Protein AF-A0A2N1R9R6-F1 (afdb_monomer)

Mean predicted aligned erro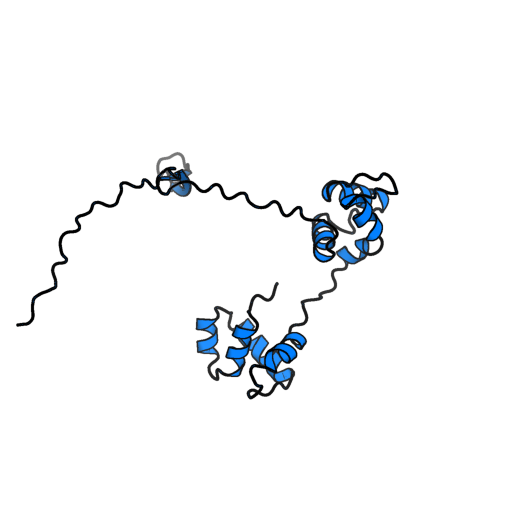r: 19.68 Å

Nearest PDB structures (foldseek):
  4f0a-assembly1_B  TM=2.280E-01  e=5.371E+00  Xenopus laevis

Solvent-accessible surface area (backbone atoms only — not comparable to full-atom values): 12667 Å² total; per-residue (Å²): 136,80,90,82,72,57,69,76,61,56,55,53,59,54,74,46,90,50,69,69,59,54,33,71,77,66,72,52,56,68,75,54,52,55,49,49,56,49,53,42,58,76,65,65,61,62,71,80,57,48,83,86,56,44,59,69,60,47,51,70,74,58,59,71,89,73,68,84,57,72,52,49,57,80,50,59,88,45,49,66,58,53,32,39,36,33,63,25,34,79,92,76,71,39,75,47,39,56,65,71,57,40,46,52,53,54,29,66,76,67,64,32,70,92,61,45,48,72,70,49,48,53,51,51,37,58,78,68,60,41,59,85,73,79,81,69,76,80,80,78,80,86,73,61,91,73,76,65,74,57,75,49,74,46,79,75,50,67,49,76,48,91,61,103,60,89,44,73,44,77,40,69,47,75,48,70,59,66,84,79,78,70,78,93,73,76,79,81,76,92,77,82,75,82,86,127

Radius of gyration: 28.95 Å; Cα contacts (8 Å, |Δi|>4): 143; chains: 1; bounding box: 56×63×74 Å

pLDDT: mean 70.18, std 15.22, range [30.66, 95.0]

Sequence (196 aa):
MIFKAPIGTMHRLFHHVDRFRFRLEVQFDRKTVDRYVKAIREAGIPIEATYAEAPGRLEALFLPNLKARPSRDFLAPFVDEIRCLIAGDRDKKIQGMKPKTAWIGVRDRHGLAGKTSYTSFKRFVRDRGLSVAAIMPVQRVESEPGGEVQIDYGKMGTWLRIACRGGSGRLYAIISLTPDMFPVNLPPWPGSGDVS

Foldseek 3Di:
DDDDDDLVLVLVLLQDPDLPVSCVVRVDDPVVSVVSVVLCVVLVPHSPDDPVRSSVSVCVSCDPPPPPPQLLVVCVVCLVVLLCQQVPDVVVPGDHDDSVVSCVVCCVVVVCVVSHDSVSSVVSCVVVVSHDDPPPPPPDDDDPVQNDKDKDKDFPAWDFDPDDDTDIHTDMDIDIDHPPPDDPDDDDDPDPDDDD

Secondary structure (DSSP, 8-state):
------HHHHHHHHH-S-HHHHHHHH---HHHHHHHHHHHHHTT--TT--TTTHHHHHHHH--------HHHHTTGGGHHHHHHHHH-BTTTTB----HHHHHHHHHHHTT-TTT--HHHHHHHHHHTT-S-----------PPTTSS-EEEEEEEEEEEE-SSS-EEEEEEEEEEE-TT---S-PPPPTT-----

Structure (mmCIF, N/CA/C/O backbone):
data_AF-A0A2N1R9R6-F1
#
_entry.id   AF-A0A2N1R9R6-F1
#
loop_
_atom_site.group_PDB
_atom_site.id
_atom_site.type_symbol
_atom_site.label_atom_id
_atom_site.label_alt_id
_atom_site.label_comp_id
_atom_site.label_asym_id
_atom_site.label_entity_id
_atom_site.label_seq_id
_atom_site.pdbx_PDB_ins_code
_atom_site.Cartn_x
_atom_site.Cartn_y
_atom_site.Cartn_z
_atom_site.occupancy
_atom_site.B_iso_or_equiv
_atom_site.auth_seq_id
_atom_site.auth_comp_id
_atom_site.auth_asym_id
_atom_site.auth_atom_id
_atom_site.pdbx_PDB_model_num
ATOM 1 N N . MET A 1 1 ? 12.113 -1.215 -4.236 1.00 31.75 1 MET A N 1
ATOM 2 C CA . MET A 1 1 ? 12.477 -0.564 -5.509 1.00 31.75 1 MET A CA 1
ATOM 3 C C . MET A 1 1 ? 11.653 -1.217 -6.599 1.00 31.75 1 MET A C 1
ATOM 5 O O . MET A 1 1 ? 11.626 -2.439 -6.650 1.00 31.75 1 MET A O 1
ATOM 9 N N . ILE A 1 2 ? 10.888 -0.417 -7.337 1.00 30.66 2 ILE A N 1
ATOM 10 C CA . ILE A 1 2 ? 10.023 -0.860 -8.435 1.00 30.66 2 ILE A CA 1
ATOM 11 C C . ILE A 1 2 ? 10.880 -0.795 -9.700 1.00 30.66 2 ILE A C 1
ATOM 13 O O . ILE A 1 2 ? 11.477 0.248 -9.964 1.00 30.66 2 ILE A O 1
ATOM 17 N N . PHE A 1 3 ? 10.995 -1.908 -10.422 1.00 41.84 3 PHE A N 1
ATOM 18 C CA . PHE A 1 3 ? 11.674 -1.963 -11.713 1.00 41.84 3 PHE A CA 1
ATOM 19 C C . PHE A 1 3 ? 10.871 -1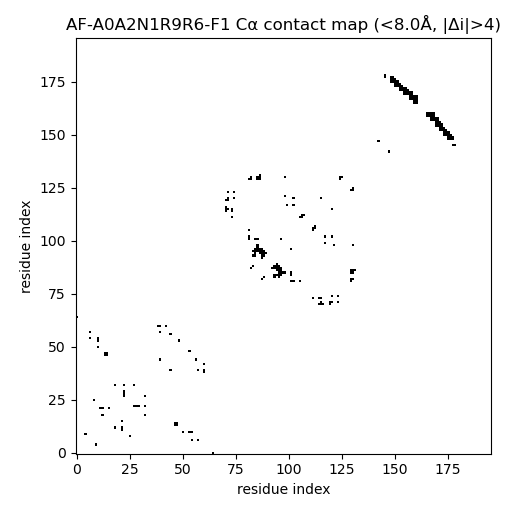.118 -12.710 1.00 41.84 3 PHE A C 1
ATOM 21 O O . PHE A 1 3 ? 9.679 -1.343 -12.887 1.00 41.84 3 PHE A O 1
ATOM 28 N N . LYS A 1 4 ? 11.499 -0.086 -13.280 1.00 41.62 4 LYS A N 1
ATOM 29 C CA . LYS A 1 4 ? 10.851 0.911 -14.151 1.00 41.62 4 LYS A CA 1
ATOM 30 C C . LYS A 1 4 ? 11.513 0.974 -15.534 1.00 41.62 4 LYS A C 1
ATOM 32 O O . LYS A 1 4 ? 11.505 2.020 -16.169 1.00 41.62 4 LYS A O 1
ATOM 37 N N . ALA A 1 5 ? 12.141 -0.119 -15.967 1.00 47.41 5 ALA A N 1
ATOM 38 C CA . ALA A 1 5 ? 12.587 -0.260 -17.347 1.00 47.41 5 ALA A CA 1
ATOM 39 C C . ALA A 1 5 ? 11.436 -0.880 -18.151 1.00 47.41 5 ALA A C 1
ATOM 41 O O . ALA A 1 5 ? 10.986 -1.965 -17.777 1.00 47.41 5 ALA A O 1
ATOM 42 N N . PRO A 1 6 ? 10.952 -0.243 -19.227 1.00 52.91 6 PRO A N 1
ATOM 43 C CA . PRO A 1 6 ? 10.101 -0.918 -20.197 1.00 52.91 6 PRO A CA 1
ATOM 44 C C . PRO A 1 6 ? 10.838 -2.145 -20.753 1.00 52.91 6 PRO A C 1
ATOM 46 O O . PRO A 1 6 ? 12.031 -2.064 -21.048 1.00 52.91 6 PRO A O 1
ATOM 49 N N . ILE A 1 7 ? 10.142 -3.270 -20.929 1.00 53.97 7 ILE A N 1
ATOM 50 C CA . ILE A 1 7 ? 10.716 -4.519 -21.469 1.00 53.97 7 ILE A CA 1
ATOM 51 C C . ILE A 1 7 ? 11.414 -4.276 -22.824 1.00 53.97 7 ILE A C 1
ATOM 53 O O . ILE A 1 7 ? 12.507 -4.787 -23.063 1.00 53.97 7 ILE A O 1
ATOM 57 N N . GLY A 1 8 ? 10.866 -3.390 -23.666 1.00 52.66 8 GLY A N 1
ATOM 58 C CA . GLY A 1 8 ? 11.477 -2.996 -24.944 1.00 52.66 8 GLY A CA 1
ATOM 59 C C . GLY A 1 8 ? 12.815 -2.252 -24.822 1.00 52.66 8 GLY A C 1
ATOM 60 O O . GLY A 1 8 ? 13.618 -2.251 -25.751 1.00 52.66 8 GLY A O 1
ATOM 61 N N . THR A 1 9 ? 13.099 -1.643 -23.672 1.00 56.41 9 THR A N 1
ATOM 62 C CA . THR A 1 9 ? 14.400 -1.029 -23.391 1.00 56.41 9 THR A CA 1
ATOM 63 C C . THR A 1 9 ? 15.430 -2.078 -22.978 1.00 56.41 9 THR A C 1
ATOM 65 O O . THR A 1 9 ? 16.603 -1.939 -23.299 1.00 56.41 9 THR A O 1
ATOM 68 N N . MET A 1 10 ? 15.006 -3.160 -22.322 1.00 57.19 10 MET A N 1
ATOM 69 C CA . MET A 1 10 ? 15.887 -4.279 -21.973 1.00 57.19 10 MET A CA 1
ATOM 70 C C . MET A 1 10 ? 16.275 -5.109 -23.198 1.00 57.19 10 MET A C 1
ATOM 72 O O . MET A 1 10 ? 17.404 -5.572 -23.266 1.00 57.19 10 MET A O 1
ATOM 76 N N . HIS A 1 11 ? 15.400 -5.237 -24.198 1.00 55.53 11 HIS A N 1
ATOM 77 C CA . HIS A 1 11 ? 15.735 -5.903 -25.465 1.00 55.53 11 HIS A CA 1
ATOM 78 C C . HIS A 1 11 ? 16.930 -5.247 -26.184 1.00 55.53 11 HIS A C 1
ATOM 80 O O . HIS A 1 11 ? 17.840 -5.933 -26.636 1.00 55.53 11 HIS A O 1
ATOM 86 N N . ARG A 1 12 ? 17.022 -3.911 -26.171 1.00 55.97 12 ARG A N 1
ATOM 87 C CA . ARG A 1 12 ? 18.184 -3.184 -26.718 1.00 55.97 12 ARG A CA 1
ATOM 88 C C . ARG A 1 12 ? 19.500 -3.461 -25.980 1.00 55.97 12 ARG A C 1
ATOM 90 O O . ARG A 1 12 ? 20.561 -3.322 -26.582 1.00 55.97 12 ARG A O 1
ATOM 97 N N . LEU A 1 13 ? 19.447 -3.899 -24.717 1.00 57.97 13 LEU A N 1
ATOM 98 C CA . LEU A 1 13 ? 20.622 -4.347 -23.958 1.00 57.97 13 LEU A CA 1
ATOM 99 C C . LEU A 1 13 ? 21.216 -5.648 -24.532 1.00 57.97 13 LEU A C 1
ATOM 101 O O . LEU A 1 13 ? 22.413 -5.870 -24.381 1.00 57.97 13 LEU A O 1
ATOM 105 N N . PHE A 1 14 ? 20.404 -6.492 -25.183 1.00 56.88 14 PHE A N 1
ATOM 106 C CA . PHE A 1 14 ? 20.866 -7.740 -25.805 1.00 56.88 14 PHE A CA 1
ATOM 107 C C . PHE A 1 14 ? 21.685 -7.480 -27.068 1.00 56.88 14 PHE A C 1
ATOM 109 O O . PHE A 1 14 ? 22.720 -8.106 -27.262 1.00 56.88 14 PHE A O 1
ATOM 116 N N . HIS A 1 15 ? 21.252 -6.535 -27.905 1.00 54.09 15 HIS A N 1
ATOM 117 C CA . HIS A 1 15 ? 21.874 -6.299 -29.212 1.00 54.09 15 HIS A CA 1
ATOM 118 C C . HIS A 1 15 ? 23.045 -5.310 -29.186 1.00 54.09 15 HIS A C 1
ATOM 120 O O . HIS A 1 15 ? 23.843 -5.281 -30.124 1.00 54.09 15 HIS A O 1
ATOM 126 N N . HIS A 1 16 ? 23.186 -4.502 -28.132 1.00 52.38 16 HIS A N 1
ATOM 127 C CA . HIS A 1 16 ? 24.306 -3.572 -28.028 1.00 52.38 16 HIS A CA 1
ATOM 128 C C . HIS A 1 16 ? 25.517 -4.200 -27.335 1.00 52.38 16 HIS A C 1
ATOM 130 O O . HIS A 1 16 ? 25.551 -4.397 -26.123 1.00 52.38 16 HIS A O 1
ATOM 136 N N . VAL A 1 17 ? 26.572 -4.404 -28.126 1.00 51.78 17 VAL A N 1
ATOM 137 C CA . VAL A 1 17 ? 27.914 -4.812 -27.671 1.00 51.78 17 VAL A CA 1
ATOM 138 C C . VAL A 1 17 ? 28.544 -3.764 -26.733 1.00 51.78 17 VAL A C 1
ATOM 140 O O . VAL A 1 17 ? 29.408 -4.086 -25.918 1.00 51.78 17 VAL A O 1
ATOM 143 N N . ASP A 1 18 ? 28.072 -2.514 -26.784 1.00 56.94 18 ASP A N 1
ATOM 144 C CA . ASP A 1 18 ? 28.652 -1.396 -26.046 1.00 56.94 18 ASP A CA 1
ATOM 145 C C . ASP A 1 18 ? 27.789 -0.954 -24.848 1.00 56.94 18 ASP A C 1
ATOM 147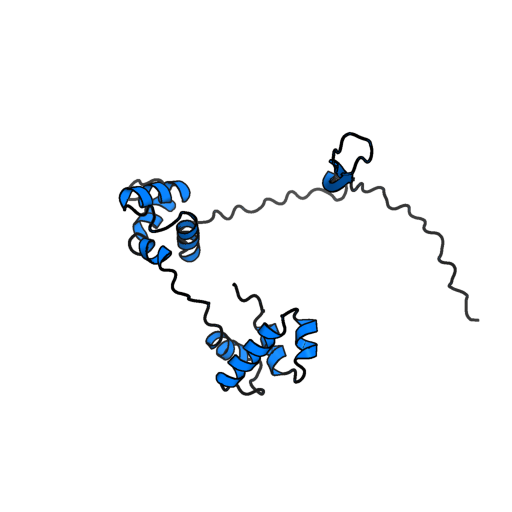 O O . ASP A 1 18 ? 26.872 -0.129 -24.949 1.00 56.94 18 ASP A O 1
ATOM 151 N N . ARG A 1 19 ? 28.126 -1.491 -23.667 1.00 60.81 19 ARG A N 1
ATOM 152 C CA . ARG A 1 19 ? 27.480 -1.165 -22.379 1.00 60.81 19 ARG A CA 1
ATOM 153 C C . ARG A 1 19 ? 27.527 0.330 -22.048 1.00 60.81 19 ARG A C 1
ATOM 155 O O . ARG A 1 19 ? 26.708 0.803 -21.258 1.00 60.81 19 ARG A O 1
ATOM 162 N N . PHE A 1 20 ? 28.487 1.073 -22.607 1.00 52.22 20 PHE A N 1
ATOM 163 C CA . PHE A 1 20 ? 28.663 2.499 -22.339 1.00 52.22 20 PHE A CA 1
ATOM 164 C C . PHE A 1 20 ? 27.586 3.343 -23.028 1.00 52.22 20 PHE A C 1
ATOM 166 O O . PHE A 1 20 ? 27.056 4.268 -22.409 1.00 52.22 20 PHE A O 1
ATOM 173 N N . ARG A 1 21 ? 27.219 2.998 -24.269 1.00 55.81 21 ARG A N 1
ATOM 174 C CA . ARG A 1 21 ? 26.169 3.692 -25.033 1.00 55.81 21 ARG A CA 1
ATOM 175 C C . ARG A 1 21 ? 24.780 3.455 -24.449 1.00 55.81 21 ARG A C 1
ATOM 177 O O . ARG A 1 21 ? 24.051 4.414 -24.215 1.00 55.81 21 ARG A O 1
ATOM 184 N N . PHE A 1 22 ? 24.469 2.217 -24.065 1.00 63.38 22 PHE A N 1
ATOM 185 C CA . PHE A 1 22 ? 23.190 1.890 -23.423 1.00 63.38 22 PHE A CA 1
ATOM 186 C C . PHE A 1 22 ? 22.943 2.695 -22.136 1.00 63.38 22 PHE A C 1
ATOM 188 O O . PHE A 1 22 ? 21.835 3.153 -21.865 1.00 63.38 22 PHE A O 1
ATOM 195 N N . ARG A 1 23 ? 23.993 2.910 -21.334 1.00 61.75 23 ARG A N 1
ATOM 196 C CA . ARG A 1 23 ? 23.921 3.729 -20.116 1.00 61.75 23 ARG A CA 1
ATOM 197 C C . ARG A 1 23 ? 23.469 5.162 -20.411 1.00 61.75 23 ARG A C 1
ATOM 199 O O . ARG A 1 23 ? 22.675 5.709 -19.650 1.00 61.75 23 ARG A O 1
ATOM 206 N N . LEU A 1 24 ? 23.995 5.759 -21.483 1.00 57.50 24 LEU A N 1
ATOM 207 C CA . LEU A 1 24 ? 23.683 7.133 -21.881 1.00 57.50 24 LEU A CA 1
ATOM 208 C C . LEU A 1 24 ? 22.244 7.258 -22.390 1.00 57.50 24 LEU A C 1
ATOM 210 O O . LEU A 1 24 ? 21.573 8.233 -22.075 1.00 57.50 24 LEU A O 1
ATOM 214 N N . GLU A 1 25 ? 21.755 6.248 -23.107 1.00 62.28 25 GLU A N 1
ATOM 215 C CA . GLU A 1 25 ? 20.398 6.244 -23.660 1.00 62.28 25 GLU A CA 1
ATOM 216 C C . GLU A 1 25 ? 19.316 5.959 -22.613 1.00 62.28 25 GLU A C 1
ATOM 218 O O . GLU A 1 25 ? 18.218 6.506 -22.684 1.00 62.28 25 GLU A O 1
ATOM 223 N N . VAL A 1 26 ? 19.607 5.097 -21.635 1.00 64.31 26 VAL A N 1
ATOM 224 C CA . VAL A 1 26 ? 18.583 4.556 -20.727 1.00 64.31 26 VAL A CA 1
ATOM 225 C C . VAL A 1 26 ? 18.628 5.177 -19.323 1.00 64.31 26 VAL A C 1
ATOM 227 O O . VAL A 1 26 ? 17.742 4.944 -18.503 1.00 64.31 26 VAL A O 1
ATOM 230 N N . GLN A 1 27 ? 19.630 6.012 -19.030 1.00 67.00 27 GLN A N 1
ATOM 231 C CA . GLN A 1 27 ? 19.816 6.665 -17.723 1.00 67.00 27 GLN A CA 1
ATOM 232 C C . GLN A 1 27 ? 19.877 5.683 -16.532 1.00 67.00 27 GLN A C 1
ATOM 234 O O . GLN A 1 27 ? 19.567 6.041 -15.395 1.00 67.00 27 GLN A O 1
ATOM 239 N N . PHE A 1 28 ? 20.283 4.428 -16.757 1.00 69.88 28 PHE A N 1
ATOM 240 C CA . PHE A 1 28 ? 20.542 3.488 -15.664 1.00 69.88 28 PHE A CA 1
ATOM 241 C C . PHE A 1 28 ? 21.968 3.624 -15.138 1.00 69.88 28 PHE A C 1
ATOM 243 O O . PHE A 1 28 ? 22.911 3.802 -15.900 1.00 69.88 28 PHE A O 1
ATOM 250 N N . ASP A 1 29 ? 22.147 3.468 -13.825 1.00 71.94 29 ASP A N 1
ATOM 251 C CA . ASP A 1 29 ? 23.481 3.407 -13.225 1.00 71.94 29 ASP A CA 1
ATOM 252 C C . ASP A 1 29 ? 24.271 2.176 -13.716 1.00 71.94 29 ASP A C 1
ATOM 254 O O . ASP A 1 29 ? 23.701 1.098 -13.925 1.00 71.94 29 ASP A O 1
ATOM 258 N N . ARG A 1 30 ? 25.602 2.306 -13.821 1.00 70.38 30 ARG A N 1
ATOM 259 C CA . ARG A 1 30 ? 26.516 1.235 -14.261 1.00 70.38 30 ARG A CA 1
ATOM 260 C C . ARG A 1 30 ? 26.312 -0.061 -13.473 1.00 70.38 30 ARG A C 1
ATOM 262 O O . ARG A 1 30 ? 26.234 -1.129 -14.072 1.00 70.38 30 ARG A O 1
ATOM 269 N N . LYS A 1 31 ? 26.146 0.019 -12.146 1.00 75.88 31 LYS A N 1
ATOM 270 C CA . LYS A 1 31 ? 25.944 -1.166 -11.290 1.00 75.88 31 LYS A CA 1
ATOM 2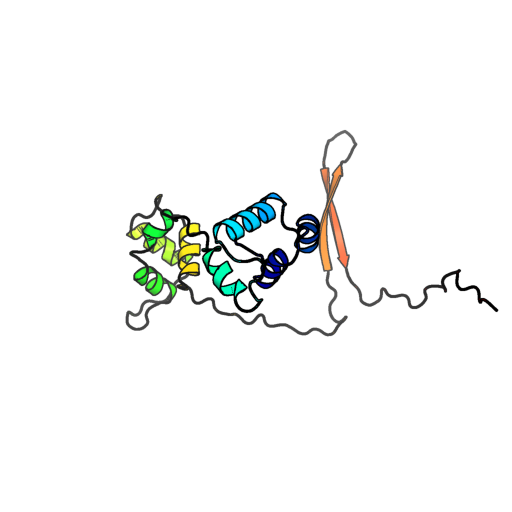71 C C . LYS A 1 31 ? 24.609 -1.857 -11.550 1.00 75.88 31 LYS A C 1
ATOM 273 O O . LYS A 1 31 ? 24.421 -3.005 -11.151 1.00 75.88 31 LYS A O 1
ATOM 278 N N . THR A 1 32 ? 23.651 -1.148 -12.137 1.00 73.00 32 THR A N 1
ATOM 279 C CA . THR A 1 32 ? 22.352 -1.707 -12.521 1.00 73.00 32 THR A CA 1
ATOM 280 C C . THR A 1 32 ? 22.486 -2.444 -13.849 1.00 73.00 32 THR A C 1
ATOM 282 O O . THR A 1 32 ? 22.072 -3.596 -13.939 1.00 73.00 32 THR A O 1
ATOM 285 N N . VAL A 1 33 ? 23.151 -1.830 -14.831 1.00 73.12 33 VAL A N 1
ATOM 286 C CA . VAL A 1 33 ? 23.456 -2.446 -16.132 1.00 73.12 33 VAL A CA 1
ATOM 287 C C . VAL A 1 33 ? 24.282 -3.724 -15.960 1.00 73.12 33 VAL A C 1
ATOM 289 O O . VAL A 1 33 ? 23.877 -4.779 -16.439 1.00 73.12 33 VAL A O 1
ATOM 292 N N . ASP A 1 34 ? 25.384 -3.670 -15.206 1.00 76.06 34 ASP A N 1
ATOM 293 C CA . ASP A 1 34 ? 26.258 -4.832 -14.985 1.00 76.06 34 ASP A CA 1
ATOM 294 C C . ASP A 1 34 ? 25.523 -5.987 -14.281 1.00 76.06 34 ASP A C 1
ATOM 296 O O . ASP A 1 34 ? 25.754 -7.159 -14.579 1.00 76.06 34 ASP A O 1
ATOM 300 N N . ARG A 1 35 ? 24.581 -5.665 -13.387 1.00 75.44 35 ARG A N 1
ATOM 301 C CA . ARG A 1 35 ? 23.733 -6.659 -12.718 1.00 75.44 35 ARG A CA 1
ATOM 302 C C . ARG A 1 35 ? 22.782 -7.348 -13.690 1.00 75.44 35 ARG A C 1
ATOM 304 O O . ARG A 1 35 ? 22.620 -8.558 -13.594 1.00 75.44 35 ARG A O 1
ATOM 311 N N . TYR A 1 36 ? 22.171 -6.604 -14.613 1.00 73.75 36 TYR A N 1
ATOM 312 C CA . TYR A 1 36 ? 21.292 -7.188 -15.628 1.00 73.75 36 TYR A CA 1
ATOM 313 C C . TYR A 1 36 ? 22.065 -8.062 -16.607 1.00 73.75 36 TYR A C 1
ATOM 315 O O . TYR A 1 36 ? 21.655 -9.189 -16.853 1.00 73.75 36 TYR A O 1
ATOM 323 N N . VAL A 1 37 ? 23.223 -7.599 -17.085 1.00 74.06 37 VAL A N 1
ATOM 324 C CA . VAL A 1 37 ? 24.095 -8.401 -17.958 1.00 74.06 37 VAL A CA 1
ATOM 325 C C . VAL A 1 37 ? 24.502 -9.705 -17.271 1.00 74.06 37 VAL A C 1
ATOM 327 O O . VAL A 1 37 ? 24.479 -10.761 -17.897 1.00 74.06 37 VAL A O 1
ATOM 330 N N . LYS A 1 38 ? 24.842 -9.652 -15.977 1.00 76.81 38 LYS A N 1
ATOM 331 C CA . LYS A 1 38 ? 25.160 -10.849 -15.192 1.00 76.81 38 LYS A CA 1
ATOM 332 C C . LYS A 1 38 ? 23.963 -11.803 -15.097 1.00 76.81 38 LYS A C 1
ATOM 334 O O . LYS A 1 38 ? 24.116 -12.969 -15.436 1.00 76.81 38 LYS A O 1
ATOM 339 N N . ALA A 1 39 ? 22.787 -11.301 -14.715 1.00 73.06 39 ALA A N 1
ATOM 340 C CA . ALA A 1 39 ? 21.576 -12.114 -14.580 1.00 73.06 39 ALA A CA 1
ATOM 341 C C . ALA A 1 39 ? 21.161 -12.7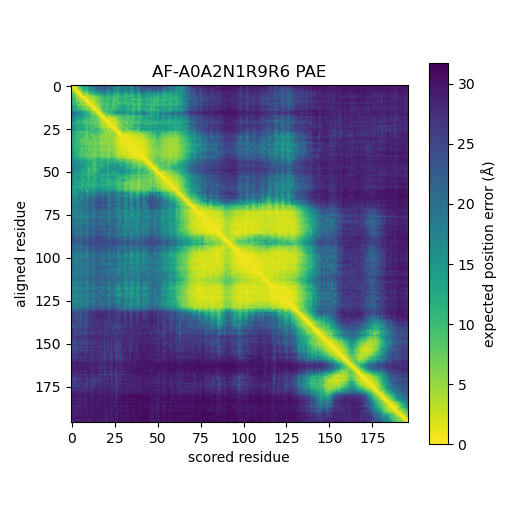79 -15.905 1.00 73.06 39 ALA A C 1
ATOM 343 O O . ALA A 1 39 ? 20.782 -13.942 -15.922 1.00 73.06 39 ALA A O 1
ATOM 344 N N . ILE A 1 40 ? 21.286 -12.061 -17.025 1.00 73.19 40 ILE A N 1
ATOM 345 C CA . ILE A 1 40 ? 20.978 -12.575 -18.367 1.00 73.19 40 ILE A CA 1
ATOM 346 C C . ILE A 1 40 ? 21.957 -13.682 -18.780 1.00 73.19 40 ILE A C 1
ATOM 348 O O . ILE A 1 40 ? 21.538 -14.696 -19.334 1.00 73.19 40 ILE A O 1
ATOM 352 N N . ARG A 1 41 ? 23.254 -13.518 -18.483 1.00 72.44 41 ARG A N 1
ATOM 353 C CA . ARG A 1 41 ? 24.272 -14.548 -18.750 1.00 72.44 41 ARG A CA 1
ATOM 354 C C . ARG A 1 41 ? 24.056 -15.802 -17.909 1.00 72.44 41 ARG A C 1
ATOM 356 O O . ARG A 1 41 ? 24.150 -16.901 -18.438 1.00 72.44 41 ARG A O 1
ATOM 363 N N . GLU A 1 42 ? 23.756 -15.637 -16.622 1.00 75.62 42 GLU A N 1
ATOM 364 C CA . GLU A 1 42 ? 23.462 -16.752 -15.708 1.00 75.62 42 GLU A CA 1
ATOM 365 C C . GLU A 1 42 ? 22.205 -17.525 -16.126 1.00 75.62 42 GLU A C 1
ATOM 367 O O . GLU A 1 42 ? 22.126 -18.732 -15.927 1.00 75.62 42 GLU A O 1
ATOM 372 N N . ALA A 1 43 ? 21.252 -16.847 -16.762 1.00 70.00 43 ALA A N 1
ATOM 373 C CA . ALA A 1 43 ? 20.041 -17.448 -17.305 1.00 70.00 43 ALA A CA 1
ATOM 374 C C . ALA A 1 43 ? 20.245 -18.230 -18.610 1.00 70.00 43 ALA A C 1
ATOM 376 O O . ALA A 1 43 ? 19.297 -18.840 -19.102 1.00 70.00 43 ALA A O 1
ATOM 377 N N . GLY A 1 44 ? 21.439 -18.164 -19.209 1.00 70.31 44 GLY A N 1
ATOM 378 C CA . GLY A 1 44 ? 21.737 -18.830 -20.476 1.00 70.31 44 GLY A CA 1
ATOM 379 C C . GLY A 1 44 ? 20.903 -18.321 -21.654 1.00 70.31 44 GLY A C 1
ATOM 380 O O . GLY A 1 44 ? 20.693 -19.063 -22.610 1.00 70.31 44 GLY A O 1
ATOM 381 N N . ILE A 1 45 ? 20.395 -17.083 -21.599 1.00 67.25 45 ILE A N 1
ATOM 382 C CA . ILE A 1 45 ? 19.625 -16.517 -22.711 1.00 67.25 45 ILE A CA 1
ATOM 383 C C . ILE A 1 45 ? 20.616 -16.156 -23.832 1.00 67.25 45 ILE A C 1
ATOM 385 O O . ILE A 1 45 ? 21.476 -15.299 -23.604 1.00 67.25 45 ILE A O 1
ATOM 389 N N . PRO A 1 46 ? 20.523 -16.787 -25.020 1.00 64.69 46 PRO A N 1
ATOM 390 C CA . PRO A 1 46 ? 21.403 -16.480 -26.141 1.00 64.69 46 PRO A CA 1
ATOM 391 C C . PRO A 1 46 ? 21.216 -15.024 -26.581 1.00 64.69 46 PRO A C 1
ATOM 393 O O . PRO A 1 46 ? 20.107 -14.486 -26.545 1.00 64.69 46 PRO A O 1
ATOM 396 N N . ILE A 1 47 ? 22.311 -14.385 -26.991 1.00 60.06 47 ILE A N 1
ATOM 397 C CA . ILE A 1 47 ? 22.344 -12.980 -27.434 1.00 60.06 47 ILE A CA 1
ATOM 398 C C . ILE A 1 47 ? 21.501 -12.797 -28.711 1.00 60.06 47 ILE A C 1
ATOM 400 O O . ILE A 1 47 ? 20.983 -11.718 -28.988 1.00 60.06 47 ILE A O 1
ATOM 404 N N . GLU A 1 48 ? 21.308 -13.889 -29.441 1.00 60.72 48 GLU A N 1
ATOM 405 C CA . GLU A 1 48 ? 20.592 -14.028 -30.702 1.00 60.72 48 GLU A CA 1
ATOM 406 C C . GLU A 1 48 ? 19.084 -14.272 -30.513 1.00 60.72 48 GLU A C 1
ATOM 408 O O . GLU A 1 48 ? 18.364 -14.460 -31.494 1.00 60.72 48 GLU A O 1
ATOM 413 N N . ALA A 1 49 ? 18.587 -14.281 -29.268 1.00 60.41 49 ALA A N 1
ATOM 414 C CA . A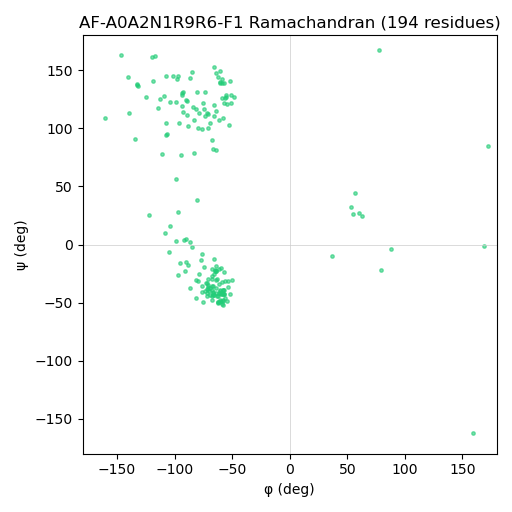LA A 1 49 ? 17.165 -14.446 -28.990 1.00 60.41 49 ALA A CA 1
ATOM 415 C C . ALA A 1 49 ? 16.343 -13.372 -29.722 1.00 60.41 49 ALA A C 1
ATOM 417 O O . ALA A 1 49 ? 16.579 -12.167 -29.599 1.00 60.41 49 ALA A O 1
ATOM 418 N N . THR A 1 50 ? 15.353 -13.813 -30.495 1.00 59.56 50 THR A N 1
ATOM 419 C CA . THR A 1 50 ? 14.515 -12.916 -31.293 1.00 59.56 50 THR A CA 1
ATOM 420 C C . THR A 1 50 ? 13.668 -12.016 -30.383 1.00 59.56 50 THR A C 1
ATOM 422 O O . THR A 1 50 ? 13.303 -12.405 -29.271 1.00 59.56 50 THR A O 1
ATOM 425 N N . TYR A 1 51 ? 13.299 -10.818 -30.858 1.00 56.22 51 TYR A N 1
ATOM 426 C CA . TYR A 1 51 ? 12.444 -9.861 -30.127 1.00 56.22 51 TYR A CA 1
ATOM 427 C C . TYR A 1 51 ? 11.152 -10.485 -29.574 1.00 56.22 51 TYR A C 1
ATOM 429 O O . TYR A 1 51 ? 10.676 -10.075 -28.521 1.00 56.22 51 TYR A O 1
ATOM 437 N N . ALA A 1 52 ? 10.609 -11.499 -30.253 1.00 60.25 52 ALA A N 1
ATOM 438 C CA . ALA A 1 52 ? 9.416 -12.221 -29.819 1.00 60.25 52 ALA A CA 1
ATOM 439 C C . ALA A 1 52 ? 9.647 -13.131 -28.594 1.00 60.25 52 ALA A C 1
ATOM 441 O O . ALA A 1 52 ? 8.733 -13.331 -27.801 1.00 60.25 52 ALA A O 1
ATOM 442 N N . GLU A 1 53 ? 10.858 -13.664 -28.407 1.00 62.03 53 GLU A N 1
ATOM 443 C CA . GLU A 1 53 ? 11.170 -14.645 -27.356 1.00 62.03 53 GLU A CA 1
ATOM 444 C C . GLU A 1 53 ? 11.780 -14.005 -26.102 1.00 62.03 53 GLU A C 1
ATOM 446 O O . GLU A 1 53 ? 11.659 -14.529 -24.990 1.00 62.03 53 GLU A O 1
ATOM 451 N N . ALA A 1 54 ? 12.442 -12.859 -26.272 1.00 61.50 54 ALA A N 1
ATOM 452 C CA . ALA A 1 54 ? 13.141 -12.166 -25.198 1.00 61.50 54 ALA A CA 1
ATOM 453 C C . ALA A 1 54 ? 12.227 -11.718 -24.032 1.00 61.50 54 ALA A C 1
ATOM 455 O O . ALA A 1 54 ? 12.631 -11.914 -22.885 1.00 61.50 54 ALA A O 1
ATOM 456 N N . PRO A 1 55 ? 11.009 -11.173 -24.250 1.00 62.88 55 PRO A N 1
ATOM 457 C CA . PRO A 1 55 ? 10.129 -10.726 -23.168 1.00 62.88 55 PRO A CA 1
ATOM 458 C C . PRO A 1 55 ? 9.780 -11.830 -22.164 1.00 62.88 55 PRO A C 1
ATOM 460 O O . PRO A 1 55 ? 9.969 -11.635 -20.967 1.00 62.88 55 PRO A O 1
ATOM 463 N N . GLY A 1 56 ? 9.355 -13.008 -22.637 1.00 64.44 56 GLY A N 1
ATOM 464 C CA . GLY A 1 56 ? 8.952 -14.114 -21.759 1.00 64.44 56 GLY A CA 1
ATOM 465 C C . GLY A 1 56 ? 10.114 -14.687 -20.943 1.00 64.44 56 GLY A C 1
ATOM 466 O O . GLY A 1 56 ? 9.957 -15.018 -19.769 1.00 64.44 56 GLY A O 1
ATOM 467 N N . ARG A 1 57 ? 11.319 -14.738 -21.526 1.00 65.00 57 ARG A N 1
ATOM 468 C CA . ARG A 1 57 ? 12.533 -15.166 -20.808 1.00 65.00 57 ARG A CA 1
ATOM 469 C C . ARG A 1 57 ? 13.021 -14.111 -19.809 1.00 65.00 57 ARG A C 1
ATOM 471 O O . ARG A 1 57 ? 13.535 -14.461 -18.750 1.00 65.00 57 ARG A O 1
ATOM 478 N N . LEU A 1 58 ? 12.837 -12.826 -20.114 1.00 67.25 58 LEU A N 1
ATOM 479 C CA . LEU A 1 58 ? 13.174 -11.722 -19.213 1.00 67.25 58 LEU A CA 1
ATOM 480 C C . LEU A 1 58 ? 12.214 -11.619 -18.026 1.00 67.25 58 LEU A C 1
ATOM 482 O O . LEU A 1 58 ? 12.664 -11.351 -16.914 1.00 67.25 58 LEU A O 1
ATOM 486 N N . GLU A 1 59 ? 10.918 -11.854 -18.229 1.00 66.12 59 GLU A N 1
ATOM 487 C CA . GLU A 1 59 ? 9.935 -11.878 -17.139 1.00 66.12 59 GLU A CA 1
ATOM 488 C C . GLU A 1 59 ? 10.307 -12.898 -16.056 1.00 66.12 59 GLU A C 1
ATOM 490 O O . GLU A 1 59 ? 10.219 -12.589 -14.867 1.00 66.12 59 GLU A O 1
ATOM 495 N N . ALA A 1 60 ? 10.826 -14.065 -16.452 1.00 65.19 60 ALA A N 1
ATOM 496 C CA . ALA A 1 60 ? 11.304 -15.085 -15.520 1.00 65.19 60 ALA A CA 1
ATOM 497 C C . ALA A 1 60 ? 12.504 -14.621 -14.668 1.00 65.19 60 ALA A C 1
ATOM 499 O O . ALA A 1 60 ? 12.646 -15.038 -13.518 1.00 65.19 60 ALA A O 1
ATOM 500 N N . LEU A 1 61 ? 13.355 -13.732 -15.195 1.00 64.50 61 LEU A N 1
ATOM 501 C CA . LEU A 1 61 ? 14.505 -13.177 -14.467 1.00 64.50 61 LEU A CA 1
ATOM 502 C C . LEU A 1 61 ? 14.130 -12.029 -13.542 1.00 64.50 61 LEU A C 1
ATOM 504 O O . LEU A 1 61 ? 14.754 -11.825 -12.498 1.00 64.50 61 LEU A O 1
ATOM 508 N N . PHE A 1 62 ? 13.102 -11.279 -13.916 1.00 62.19 62 PHE A N 1
ATOM 509 C CA . PHE A 1 62 ? 12.574 -10.179 -13.132 1.00 62.19 62 PHE A CA 1
ATOM 510 C C . PHE A 1 62 ? 11.354 -10.623 -12.347 1.00 62.19 62 PHE A C 1
ATOM 512 O O . PHE A 1 62 ? 10.300 -9.988 -12.406 1.00 62.19 62 PHE A O 1
ATOM 519 N N . LEU A 1 63 ? 11.521 -11.673 -11.534 1.00 56.22 63 LEU A N 1
ATOM 520 C CA . LEU A 1 63 ? 10.553 -11.944 -10.484 1.00 56.22 63 LEU A CA 1
ATOM 521 C C . LEU A 1 63 ? 10.349 -10.643 -9.693 1.00 56.22 63 LEU A C 1
ATOM 523 O O . LEU A 1 63 ? 11.332 -10.010 -9.269 1.00 56.22 63 LEU A O 1
ATOM 527 N N . PRO A 1 64 ? 9.092 -10.197 -9.500 1.00 56.69 64 PRO A N 1
ATOM 528 C CA . PRO A 1 64 ? 8.829 -9.048 -8.660 1.00 56.69 64 PRO A CA 1
ATOM 529 C C . PRO A 1 64 ? 9.518 -9.306 -7.327 1.00 56.69 64 PRO A C 1
ATOM 531 O O . PRO A 1 64 ? 9.580 -10.437 -6.858 1.00 56.69 64 PRO A O 1
ATOM 534 N N . ASN A 1 65 ? 10.104 -8.262 -6.747 1.00 53.19 65 ASN A N 1
ATOM 535 C CA . ASN A 1 65 ? 10.857 -8.356 -5.503 1.00 53.19 65 ASN A CA 1
ATOM 536 C C . ASN A 1 65 ? 9.899 -8.769 -4.363 1.00 53.19 65 ASN A C 1
ATOM 538 O O . ASN A 1 65 ? 9.394 -7.927 -3.612 1.00 53.19 65 ASN A O 1
ATOM 542 N N . LEU A 1 66 ? 9.623 -10.073 -4.282 1.00 55.47 66 LEU A N 1
ATOM 543 C CA . LEU A 1 66 ? 8.750 -10.789 -3.357 1.00 55.47 66 LEU A CA 1
ATOM 544 C C . LEU A 1 66 ? 9.493 -11.008 -2.040 1.00 55.47 66 LEU A C 1
ATOM 546 O O . LEU A 1 66 ? 9.377 -12.057 -1.415 1.00 55.47 66 LEU A O 1
ATOM 550 N N . LYS A 1 67 ? 10.286 -10.021 -1.597 1.00 58.09 67 LYS A N 1
ATOM 551 C CA . LYS A 1 67 ? 10.798 -10.035 -0.227 1.00 58.09 67 LYS A CA 1
ATOM 552 C C . LYS A 1 67 ? 9.608 -10.260 0.692 1.00 58.09 67 LYS A C 1
ATOM 554 O O . LYS A 1 67 ? 8.669 -9.460 0.644 1.00 58.09 67 LYS A O 1
ATOM 559 N N . ALA A 1 68 ? 9.668 -11.330 1.485 1.00 55.53 68 ALA A N 1
ATOM 560 C CA . ALA A 1 68 ? 8.668 -11.642 2.491 1.00 55.53 68 ALA A CA 1
ATOM 561 C C . ALA A 1 68 ? 8.399 -10.376 3.309 1.00 55.53 68 ALA A C 1
ATOM 563 O O . ALA A 1 68 ? 9.325 -9.694 3.761 1.00 55.53 68 ALA A O 1
ATOM 564 N N . ARG A 1 69 ? 7.126 -9.993 3.407 1.00 66.00 69 ARG A N 1
ATOM 565 C CA . ARG A 1 69 ? 6.702 -8.803 4.150 1.00 66.00 69 ARG A CA 1
ATOM 566 C C . ARG A 1 69 ? 5.931 -9.283 5.374 1.00 66.00 69 ARG A C 1
ATOM 568 O O . ARG A 1 69 ? 4.709 -9.166 5.362 1.00 66.00 69 ARG A O 1
ATOM 575 N N . PRO A 1 70 ? 6.626 -9.755 6.424 1.00 70.75 70 PRO A N 1
ATOM 576 C CA . PRO A 1 70 ? 6.000 -10.436 7.559 1.00 70.75 70 PRO A CA 1
ATOM 577 C C . PRO A 1 70 ? 4.914 -9.591 8.235 1.00 70.75 70 PRO A C 1
ATOM 579 O O . PRO A 1 70 ? 3.897 -10.103 8.685 1.00 70.75 70 PRO A O 1
ATOM 582 N N . SER A 1 71 ? 5.056 -8.259 8.222 1.00 72.38 71 SER A N 1
ATOM 583 C CA . SER A 1 71 ? 4.049 -7.354 8.792 1.00 72.38 71 SER A CA 1
ATOM 584 C C . SER A 1 71 ? 2.689 -7.384 8.080 1.00 72.38 71 SER A C 1
ATOM 586 O O . SER A 1 71 ? 1.698 -6.924 8.643 1.00 72.38 71 SER A O 1
ATOM 588 N N . ARG A 1 72 ? 2.613 -7.885 6.842 1.00 77.81 72 ARG A N 1
ATOM 589 C CA . ARG A 1 72 ? 1.359 -8.025 6.087 1.00 77.81 72 ARG A CA 1
ATOM 590 C C . ARG A 1 72 ? 0.691 -9.372 6.304 1.00 77.81 72 ARG A C 1
ATOM 592 O O . ARG A 1 72 ? -0.519 -9.457 6.128 1.00 77.81 72 ARG A O 1
ATOM 599 N N . ASP A 1 73 ? 1.452 -10.381 6.703 1.00 83.44 73 ASP A N 1
ATOM 600 C CA . ASP A 1 73 ? 0.935 -11.733 6.901 1.00 83.44 73 ASP A CA 1
ATOM 601 C C . ASP A 1 73 ? -0.028 -11.767 8.093 1.00 83.44 73 ASP A C 1
ATOM 603 O O . ASP A 1 73 ? -1.045 -12.448 8.043 1.00 83.44 73 ASP A O 1
ATOM 607 N N . PHE A 1 74 ? 0.176 -10.893 9.087 1.00 87.75 74 PHE A N 1
ATOM 608 C CA . PHE A 1 74 ? -0.785 -10.662 10.173 1.00 87.75 74 PHE A CA 1
ATOM 609 C C . PHE A 1 74 ? -2.165 -10.167 9.708 1.00 87.75 74 PHE A C 1
ATOM 611 O O . PHE A 1 74 ? -3.121 -10.264 10.466 1.00 87.75 74 PHE A O 1
ATOM 618 N N . LEU A 1 75 ? -2.283 -9.610 8.497 1.00 89.88 75 LEU A N 1
ATOM 619 C CA . LEU A 1 75 ? -3.555 -9.137 7.935 1.00 89.88 75 LEU A CA 1
ATOM 620 C C . LEU A 1 75 ? -4.231 -10.181 7.039 1.00 89.88 75 LEU A C 1
ATOM 622 O O . LEU A 1 75 ? -5.413 -10.037 6.733 1.00 89.88 75 LEU A O 1
ATOM 626 N N . ALA A 1 76 ? -3.502 -11.216 6.611 1.00 90.06 76 ALA A N 1
ATOM 627 C CA . ALA A 1 76 ? -4.009 -12.235 5.696 1.00 90.06 76 ALA A CA 1
ATOM 628 C C . ALA A 1 76 ? -5.229 -13.012 6.237 1.00 90.06 76 ALA A C 1
ATOM 630 O O . ALA A 1 76 ? -6.151 -13.228 5.452 1.00 90.06 76 ALA A O 1
ATOM 631 N N . PRO A 1 77 ? -5.312 -13.364 7.537 1.00 93.00 77 PRO A N 1
ATOM 632 C CA . PRO A 1 77 ? -6.492 -14.041 8.082 1.00 93.00 77 PRO A CA 1
ATOM 633 C C . PRO A 1 77 ? -7.767 -13.188 8.057 1.00 93.00 77 PRO A C 1
ATOM 635 O O . PRO A 1 77 ? -8.869 -13.722 8.061 1.00 93.00 77 PRO A O 1
ATOM 638 N N . PHE A 1 78 ? -7.633 -11.861 8.015 1.00 91.81 78 PHE A N 1
ATOM 639 C CA . PHE A 1 78 ? -8.748 -10.922 8.171 1.00 91.81 78 PHE A CA 1
ATOM 640 C C . PHE A 1 78 ? -9.199 -10.305 6.843 1.00 91.81 78 PHE A C 1
ATOM 642 O O . PHE A 1 78 ? -9.883 -9.285 6.836 1.00 91.81 78 PHE A O 1
ATOM 649 N N . VAL A 1 79 ? -8.809 -10.886 5.702 1.00 91.69 79 VAL A N 1
ATOM 650 C CA . VAL A 1 79 ? -9.117 -10.343 4.364 1.00 91.69 79 VAL A CA 1
ATOM 651 C C . VAL A 1 79 ? -10.610 -10.121 4.170 1.00 91.69 79 VAL A C 1
ATOM 653 O O . VAL A 1 79 ? -11.007 -9.046 3.720 1.00 91.69 79 VAL A O 1
ATOM 656 N N . ASP A 1 80 ? -11.427 -11.118 4.502 1.00 89.75 80 ASP A N 1
ATOM 657 C CA . ASP A 1 80 ? -12.864 -11.060 4.245 1.00 89.75 80 ASP A CA 1
ATOM 658 C C . ASP A 1 80 ? -13.561 -10.063 5.170 1.00 89.75 80 ASP A C 1
ATOM 660 O O . ASP A 1 80 ? -14.421 -9.305 4.722 1.00 89.75 80 ASP A O 1
ATOM 664 N N . GLU A 1 81 ? -13.120 -9.973 6.426 1.00 91.31 81 GLU A N 1
ATOM 665 C CA . GLU A 1 81 ? -13.587 -8.947 7.358 1.00 91.31 81 GLU A CA 1
ATOM 666 C C . GLU A 1 81 ? -13.220 -7.545 6.856 1.00 91.31 81 GLU A C 1
ATOM 668 O O . GLU A 1 81 ? -14.079 -6.671 6.770 1.00 91.31 81 GLU A O 1
ATOM 673 N N . ILE A 1 82 ? -11.960 -7.329 6.466 1.00 92.50 82 ILE A N 1
ATOM 674 C CA . ILE A 1 82 ? -11.487 -6.044 5.938 1.00 92.50 82 ILE A CA 1
ATOM 675 C C . ILE A 1 82 ? -12.280 -5.660 4.683 1.00 92.50 82 ILE A C 1
ATOM 677 O O . ILE A 1 82 ? -12.673 -4.501 4.545 1.00 92.50 82 ILE A O 1
ATOM 681 N N . ARG A 1 83 ? -12.546 -6.618 3.785 1.00 90.81 83 ARG A N 1
ATOM 682 C CA . ARG A 1 83 ? -13.365 -6.393 2.587 1.00 90.81 83 ARG A CA 1
ATOM 683 C C . ARG A 1 83 ? -14.785 -5.988 2.967 1.00 90.81 83 ARG A C 1
ATOM 685 O O . ARG A 1 83 ? -15.265 -4.980 2.463 1.00 90.81 83 ARG A O 1
ATOM 692 N N . CYS A 1 84 ? -15.422 -6.733 3.868 1.00 89.38 84 CYS A N 1
ATOM 693 C CA . CYS A 1 84 ? -16.783 -6.472 4.328 1.00 89.38 84 CYS A CA 1
ATOM 694 C C . CYS A 1 84 ? -16.905 -5.092 4.991 1.00 89.38 84 CYS A C 1
ATOM 696 O O . CYS A 1 84 ? -17.833 -4.347 4.700 1.00 89.38 84 CYS A O 1
ATOM 698 N N . LEU A 1 85 ? -15.929 -4.692 5.810 1.00 90.94 85 LEU A N 1
ATOM 699 C CA . LEU A 1 85 ? -15.922 -3.368 6.433 1.00 90.94 85 LEU A CA 1
ATOM 700 C C . LEU A 1 85 ? -15.738 -2.250 5.403 1.00 90.94 85 LEU A C 1
ATOM 702 O O . LEU A 1 85 ? -16.409 -1.229 5.490 1.00 90.94 85 LEU A O 1
ATOM 706 N N . ILE A 1 86 ? -14.827 -2.406 4.439 1.00 91.19 86 ILE A N 1
ATOM 707 C CA . ILE A 1 86 ? -14.530 -1.340 3.470 1.00 91.19 86 ILE A CA 1
ATOM 708 C C . ILE A 1 86 ? -15.636 -1.212 2.418 1.00 91.19 86 ILE A C 1
ATOM 710 O O . ILE A 1 86 ? -16.104 -0.106 2.160 1.00 91.19 86 ILE A O 1
ATOM 714 N N . ALA A 1 87 ? -16.039 -2.322 1.802 1.00 87.69 87 ALA A N 1
ATOM 715 C CA . ALA A 1 87 ? -17.046 -2.328 0.743 1.00 87.69 87 ALA A CA 1
ATOM 716 C C . ALA A 1 87 ? -18.477 -2.221 1.293 1.00 87.69 87 ALA A C 1
ATOM 718 O O . ALA A 1 87 ? -19.368 -1.728 0.602 1.00 87.69 87 ALA A O 1
ATOM 719 N N . GLY A 1 88 ? -18.688 -2.640 2.541 1.00 83.81 88 GLY A N 1
ATOM 720 C CA . GLY A 1 88 ? -20.018 -2.899 3.069 1.00 83.81 88 GLY A CA 1
ATOM 721 C C . GLY A 1 88 ? -20.569 -4.232 2.568 1.00 83.81 88 GLY A C 1
ATOM 722 O O . GLY A 1 88 ? -20.043 -4.852 1.643 1.00 83.81 88 GLY A O 1
ATOM 723 N N . ASP A 1 89 ? -21.649 -4.668 3.195 1.00 82.81 89 ASP A N 1
ATOM 724 C CA . ASP A 1 89 ? -22.393 -5.865 2.827 1.00 82.81 89 ASP A CA 1
ATOM 725 C C . ASP A 1 89 ? -23.882 -5.542 2.978 1.00 82.81 89 ASP A C 1
ATOM 727 O O . ASP A 1 89 ? -24.365 -5.270 4.082 1.00 82.81 89 ASP A O 1
ATOM 731 N N . ARG A 1 90 ? -24.601 -5.508 1.849 1.00 76.44 90 ARG A N 1
ATOM 732 C CA . ARG A 1 90 ? -26.032 -5.175 1.830 1.00 76.44 90 ARG A CA 1
ATOM 733 C C . ARG A 1 90 ? -26.863 -6.260 2.508 1.00 76.44 90 ARG A C 1
ATOM 735 O O . ARG A 1 90 ? -27.809 -5.917 3.214 1.00 76.44 90 ARG A O 1
ATOM 742 N N . ASP A 1 91 ? -26.469 -7.521 2.369 1.00 79.94 91 ASP A N 1
ATOM 743 C CA . ASP A 1 91 ? -27.198 -8.667 2.915 1.00 79.94 91 ASP A CA 1
ATOM 744 C C . ASP A 1 91 ? -27.083 -8.696 4.442 1.00 79.94 91 ASP A C 1
ATOM 746 O O . ASP A 1 91 ? -28.043 -8.988 5.153 1.00 79.94 91 ASP A O 1
ATOM 750 N N . LYS A 1 92 ? -25.924 -8.280 4.967 1.00 77.06 92 LYS A N 1
ATOM 751 C CA . LYS A 1 92 ? -25.680 -8.154 6.414 1.00 77.06 92 LYS A CA 1
ATOM 752 C C . LYS A 1 92 ? -26.032 -6.782 6.990 1.00 77.06 92 LYS A C 1
ATOM 754 O O . LYS A 1 92 ? -25.777 -6.544 8.169 1.00 77.06 92 LYS A O 1
ATOM 759 N N . LYS A 1 93 ? -26.602 -5.873 6.187 1.00 79.69 93 LYS A N 1
ATOM 760 C CA . LYS A 1 93 ? -26.894 -4.472 6.560 1.00 79.69 93 LYS A CA 1
ATOM 761 C C . LYS A 1 93 ? -25.672 -3.719 7.112 1.00 79.69 93 LYS A C 1
ATOM 763 O O . LYS A 1 93 ? -25.802 -2.834 7.956 1.00 79.69 93 LYS A O 1
ATOM 768 N N . ILE A 1 94 ? -24.476 -4.054 6.634 1.00 82.56 94 ILE A N 1
ATOM 769 C CA . ILE A 1 94 ? -23.226 -3.398 7.021 1.00 82.56 94 ILE A CA 1
ATOM 770 C C . ILE A 1 94 ? -22.950 -2.284 6.017 1.00 82.56 94 ILE A C 1
ATOM 772 O O . ILE A 1 94 ? -22.669 -2.535 4.845 1.00 82.56 94 ILE A O 1
ATOM 776 N N . GLN A 1 95 ? -22.996 -1.036 6.480 1.00 85.81 95 GLN A N 1
ATOM 777 C CA . GLN A 1 95 ? -22.577 0.095 5.662 1.00 85.81 95 GLN A CA 1
ATOM 778 C C . GLN A 1 95 ? -21.050 0.114 5.536 1.00 85.81 95 GLN A C 1
ATOM 780 O O . GLN A 1 95 ? -20.331 0.029 6.535 1.00 85.81 95 GLN A O 1
ATOM 785 N N . GLY A 1 96 ? -20.558 0.253 4.304 1.00 88.12 96 GLY A N 1
ATOM 786 C CA . GLY A 1 96 ? -19.130 0.378 4.036 1.00 88.12 96 GLY A CA 1
ATOM 787 C C . GLY A 1 96 ? -18.536 1.606 4.725 1.00 88.12 96 GLY A C 1
ATOM 788 O O . GLY A 1 96 ? -19.137 2.682 4.750 1.00 88.12 96 GLY A O 1
ATOM 789 N N . MET A 1 97 ? -17.341 1.450 5.286 1.00 91.25 97 MET A N 1
ATOM 790 C CA . MET A 1 97 ? -16.631 2.511 5.990 1.00 91.25 97 MET A CA 1
ATOM 791 C C . MET A 1 97 ? -15.285 2.828 5.345 1.00 91.25 97 MET A C 1
ATOM 793 O O . MET A 1 97 ? -14.692 2.043 4.606 1.00 91.25 97 MET A O 1
ATOM 797 N N . LYS A 1 98 ? -14.751 4.008 5.673 1.00 90.56 98 LYS A N 1
ATOM 798 C CA . LYS A 1 98 ? -13.435 4.432 5.187 1.00 90.56 98 LYS A CA 1
ATOM 799 C C . LYS A 1 98 ? -12.358 3.424 5.626 1.00 90.56 98 LYS A C 1
ATOM 801 O O . LYS A 1 98 ? -12.367 3.009 6.788 1.00 90.56 98 LYS A O 1
ATOM 806 N N . PRO A 1 99 ? -11.344 3.133 4.784 1.00 91.19 99 PRO A N 1
ATOM 807 C CA . PRO A 1 99 ? -10.252 2.221 5.139 1.00 91.19 99 PRO A CA 1
ATOM 808 C C . PRO A 1 99 ? -9.542 2.578 6.452 1.00 91.19 99 PRO A C 1
ATOM 810 O O . PRO A 1 99 ? -9.089 1.697 7.174 1.00 91.19 99 PRO A O 1
ATOM 813 N N . LYS A 1 100 ? -9.470 3.869 6.802 1.00 93.56 100 LYS A N 1
ATOM 814 C CA . LYS A 1 100 ? -8.911 4.322 8.084 1.00 93.56 100 LYS A CA 1
ATOM 815 C C . LYS A 1 100 ? -9.726 3.830 9.286 1.00 93.56 100 LYS A C 1
ATOM 817 O O . LYS A 1 100 ? -9.135 3.425 10.280 1.00 93.56 100 LYS A O 1
ATOM 822 N N . THR A 1 101 ? -11.052 3.864 9.191 1.00 93.38 101 THR A N 1
ATOM 823 C CA . THR A 1 101 ? -11.960 3.404 10.250 1.00 93.38 101 THR A CA 1
ATOM 824 C C . THR A 1 101 ? -11.935 1.883 10.351 1.00 93.38 101 THR A C 1
ATOM 826 O O . THR A 1 101 ? -11.770 1.355 11.447 1.00 93.38 101 THR A O 1
ATOM 829 N N . ALA A 1 102 ? -11.973 1.188 9.207 1.00 93.12 102 ALA A N 1
ATOM 830 C CA . ALA A 1 102 ? -11.828 -0.267 9.156 1.00 93.12 102 ALA A CA 1
ATOM 831 C C . ALA A 1 102 ? -10.508 -0.724 9.800 1.00 93.12 102 ALA A C 1
ATOM 833 O O . ALA A 1 102 ? -10.497 -1.659 10.592 1.00 93.12 102 ALA A O 1
ATOM 834 N N . TRP A 1 103 ? -9.402 -0.017 9.534 1.00 94.94 103 TRP A N 1
ATOM 835 C CA . TRP A 1 103 ? -8.119 -0.285 10.184 1.00 94.94 103 TRP A CA 1
ATOM 836 C C . TRP A 1 103 ? -8.186 -0.173 11.708 1.00 94.94 103 TRP A C 1
ATOM 838 O O . TRP A 1 103 ? -7.686 -1.064 12.381 1.00 94.94 103 TRP A O 1
ATOM 848 N N . ILE A 1 104 ? -8.780 0.893 12.253 1.00 94.88 104 ILE A N 1
ATOM 849 C CA . ILE A 1 104 ? -8.893 1.073 13.709 1.00 94.88 104 ILE A CA 1
ATOM 850 C C . ILE A 1 104 ? -9.677 -0.096 14.317 1.00 94.88 104 ILE A C 1
ATOM 852 O O . ILE A 1 104 ? -9.187 -0.735 15.243 1.00 94.88 104 ILE A O 1
ATOM 856 N N . GLY A 1 105 ? -10.828 -0.442 13.732 1.00 93.31 105 GLY A N 1
ATOM 857 C CA . GLY A 1 105 ? -11.665 -1.540 14.221 1.00 93.31 105 GLY A CA 1
ATOM 858 C C . GLY A 1 105 ? -10.982 -2.909 14.160 1.00 93.31 105 GLY A C 1
ATOM 859 O O . GLY A 1 105 ? -11.043 -3.666 15.124 1.00 93.31 105 GLY A O 1
ATOM 860 N N . VAL A 1 106 ? -10.298 -3.228 13.058 1.00 93.50 106 VAL A N 1
ATOM 861 C CA . VAL A 1 106 ? -9.564 -4.500 12.901 1.00 93.50 106 VAL A CA 1
ATOM 862 C C . VAL A 1 106 ? -8.337 -4.537 13.813 1.00 93.50 106 VAL A C 1
ATOM 864 O O . VAL A 1 106 ? -8.052 -5.560 14.430 1.00 93.50 106 VAL A O 1
ATOM 867 N N . ARG A 1 107 ? -7.619 -3.415 13.947 1.00 95.00 107 ARG A N 1
ATOM 868 C CA . ARG A 1 107 ? -6.454 -3.303 14.831 1.00 95.00 107 ARG A CA 1
ATOM 869 C C . ARG A 1 107 ? -6.832 -3.555 16.282 1.00 95.00 107 ARG A C 1
ATOM 871 O O . ARG A 1 107 ? -6.121 -4.303 16.950 1.00 95.00 107 ARG A O 1
ATOM 878 N N . ASP A 1 108 ? -7.902 -2.919 16.746 1.00 93.25 108 ASP A N 1
ATOM 879 C CA . ASP A 1 108 ? -8.300 -2.958 18.151 1.00 93.25 108 ASP A CA 1
ATOM 880 C C . ASP A 1 108 ? -8.957 -4.294 18.503 1.00 93.25 108 ASP A C 1
ATOM 882 O O . ASP A 1 108 ? -8.607 -4.882 19.522 1.00 93.25 108 ASP A O 1
ATOM 886 N N . ARG A 1 109 ? -9.811 -4.843 17.624 1.00 93.00 109 ARG A N 1
ATOM 887 C CA . ARG A 1 109 ? -10.438 -6.160 17.842 1.00 93.00 109 ARG A CA 1
ATOM 888 C C . ARG A 1 109 ? -9.437 -7.311 17.883 1.00 93.00 109 ARG A C 1
ATOM 890 O O . ARG A 1 109 ? -9.610 -8.223 18.681 1.00 93.00 109 ARG A O 1
ATOM 897 N N . HIS A 1 110 ? -8.396 -7.265 17.050 1.00 92.25 110 HIS A N 1
ATOM 898 C CA . HIS A 1 110 ? -7.449 -8.379 16.891 1.00 92.25 110 HIS A CA 1
ATOM 899 C C . HIS A 1 110 ? -6.069 -8.117 17.507 1.00 92.25 110 HIS A C 1
ATOM 901 O O . HIS A 1 110 ? -5.122 -8.868 17.263 1.00 92.25 110 HIS A O 1
ATOM 907 N N . GLY A 1 111 ? -5.915 -7.037 18.282 1.00 90.12 111 GLY A N 1
ATOM 908 C CA . GLY A 1 111 ? -4.655 -6.708 18.956 1.00 90.12 111 GLY A CA 1
ATOM 909 C C . GLY A 1 111 ? -3.472 -6.589 17.988 1.00 90.12 111 GLY A C 1
ATOM 910 O O . GLY A 1 111 ? -2.393 -7.134 18.235 1.00 90.12 111 GLY A O 1
ATOM 911 N N . LEU A 1 112 ? -3.675 -5.915 16.850 1.00 91.12 112 LEU A N 1
ATOM 912 C CA . LEU A 1 112 ? -2.640 -5.744 15.820 1.00 91.12 112 LEU A CA 1
ATOM 913 C C . LEU A 1 112 ? -1.712 -4.553 16.086 1.00 91.12 112 LEU A C 1
ATOM 915 O O . LEU A 1 112 ? -0.774 -4.314 15.317 1.00 91.12 112 LEU A O 1
ATOM 919 N N . ALA A 1 113 ? -1.959 -3.804 17.163 1.00 86.25 113 ALA A N 1
ATOM 920 C CA . ALA A 1 113 ? -1.061 -2.760 17.632 1.00 86.25 113 ALA A CA 1
ATOM 921 C C . ALA A 1 113 ? 0.346 -3.345 17.866 1.00 86.25 113 ALA A C 1
ATOM 923 O O . ALA A 1 113 ? 0.505 -4.391 18.488 1.00 86.25 113 ALA A O 1
ATOM 924 N N . GLY A 1 114 ? 1.370 -2.712 17.292 1.00 85.38 114 GLY A N 1
ATOM 925 C CA . GLY A 1 114 ? 2.759 -3.185 17.357 1.00 85.38 114 GLY A CA 1
ATOM 926 C C . GLY A 1 114 ? 3.122 -4.318 16.383 1.00 85.38 114 GLY A C 1
ATOM 927 O O . GLY A 1 114 ? 4.288 -4.435 16.022 1.00 85.38 114 GLY A O 1
ATOM 928 N N . LYS A 1 115 ? 2.153 -5.099 15.882 1.00 87.31 115 LYS A N 1
ATOM 929 C CA . LYS A 1 115 ? 2.393 -6.186 14.904 1.00 87.31 115 LYS A CA 1
ATOM 930 C C . LYS A 1 115 ? 2.380 -5.689 13.462 1.00 87.31 115 LYS A C 1
ATOM 932 O O . LYS A 1 115 ? 3.147 -6.142 12.613 1.00 87.31 115 LYS A O 1
ATOM 937 N N . THR A 1 116 ? 1.496 -4.738 13.170 1.00 89.31 116 THR A N 1
ATOM 938 C CA . THR A 1 116 ? 1.411 -4.104 11.857 1.00 89.31 116 THR A CA 1
ATOM 939 C C . THR A 1 116 ? 0.990 -2.645 11.977 1.00 89.31 116 THR A C 1
ATOM 941 O O . THR A 1 116 ? 0.526 -2.183 13.019 1.00 89.31 116 THR A O 1
ATOM 944 N N . SER A 1 117 ? 1.211 -1.882 10.913 1.00 91.38 117 SER A N 1
ATOM 945 C CA . SER A 1 117 ? 0.990 -0.439 10.889 1.00 91.38 117 SER A CA 1
ATOM 946 C C . SER A 1 117 ? -0.092 -0.061 9.887 1.00 91.38 117 SER A C 1
ATOM 948 O O . SER A 1 117 ? -0.378 -0.790 8.933 1.00 91.38 117 SER A O 1
ATOM 950 N N . TYR A 1 118 ? -0.630 1.151 10.030 1.00 93.19 118 TYR A N 1
ATOM 951 C CA . TYR A 1 118 ? -1.592 1.676 9.064 1.00 93.19 118 TYR A CA 1
ATOM 952 C C . TYR A 1 118 ? -1.018 1.749 7.637 1.00 93.19 118 TYR A C 1
ATOM 954 O O . TYR A 1 118 ? -1.738 1.573 6.656 1.00 93.19 118 TYR A O 1
ATOM 962 N N . THR A 1 119 ? 0.289 1.986 7.482 1.00 91.75 119 THR A N 1
ATOM 963 C CA . THR A 1 119 ? 0.923 2.004 6.156 1.00 91.75 119 THR A CA 1
ATOM 964 C C . THR A 1 119 ? 1.002 0.606 5.546 1.00 91.75 119 THR A C 1
ATOM 966 O O . THR A 1 119 ? 0.746 0.465 4.347 1.00 91.75 119 THR A O 1
ATOM 969 N N . SER A 1 120 ? 1.285 -0.423 6.350 1.00 90.62 120 SER A N 1
ATOM 970 C CA . SER A 1 120 ? 1.200 -1.825 5.925 1.00 90.62 120 SER A CA 1
ATOM 971 C C . SER A 1 120 ? -0.227 -2.205 5.540 1.00 90.62 120 SER A C 1
ATOM 973 O O . SER A 1 120 ? -0.415 -2.753 4.454 1.00 90.62 120 SER A O 1
ATOM 975 N N . PHE A 1 121 ? -1.218 -1.809 6.343 1.00 92.94 121 PHE A N 1
ATOM 976 C CA . PHE A 1 121 ? -2.639 -1.998 6.054 1.00 92.94 121 PHE A CA 1
ATOM 977 C C . PHE A 1 121 ? -3.066 -1.353 4.732 1.00 92.94 121 PHE A C 1
ATOM 979 O O . PHE A 1 121 ? -3.602 -2.031 3.862 1.00 92.94 121 PHE A O 1
ATOM 986 N N . LYS A 1 122 ? -2.765 -0.064 4.513 1.00 91.56 122 LYS A N 1
ATOM 987 C CA . LYS A 1 122 ? -3.112 0.619 3.253 1.00 91.56 122 LYS A CA 1
ATOM 988 C C . LYS A 1 122 ? -2.529 -0.089 2.039 1.00 91.56 122 LYS A C 1
ATOM 990 O O . LYS A 1 122 ? -3.192 -0.224 1.015 1.00 91.56 122 LYS A O 1
ATOM 995 N N . ARG A 1 123 ? -1.268 -0.520 2.138 1.00 88.00 123 ARG A N 1
ATOM 996 C CA . ARG A 1 123 ? -0.638 -1.246 1.039 1.00 88.00 123 ARG A CA 1
ATOM 997 C C . ARG A 1 123 ? -1.286 -2.615 0.836 1.0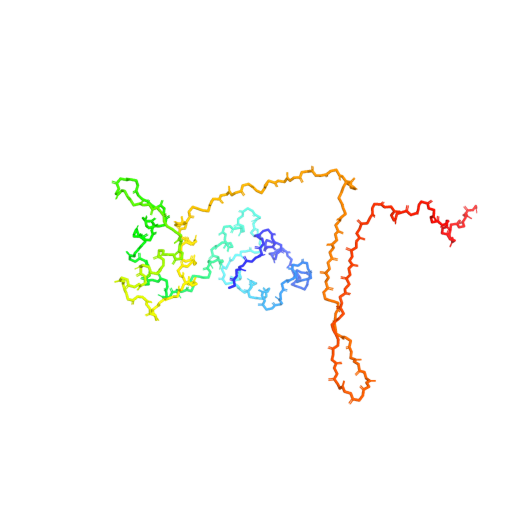0 88.00 123 ARG A C 1
ATOM 999 O O . ARG A 1 123 ? -1.464 -2.998 -0.305 1.00 88.00 123 ARG A O 1
ATOM 1006 N N . PHE A 1 124 ? -1.645 -3.320 1.907 1.00 90.81 124 PHE A N 1
ATOM 1007 C CA . PHE A 1 124 ? -2.355 -4.597 1.834 1.00 90.81 124 PHE A CA 1
ATOM 1008 C C . PHE A 1 124 ? -3.714 -4.460 1.133 1.00 90.81 124 PHE A C 1
ATOM 1010 O O . PHE A 1 124 ? -3.973 -5.173 0.170 1.00 90.81 124 PHE A O 1
ATOM 1017 N N . VAL A 1 125 ? -4.526 -3.481 1.546 1.00 90.50 125 VAL A N 1
ATOM 1018 C CA . VAL A 1 125 ? -5.822 -3.157 0.926 1.00 90.50 125 VAL A CA 1
ATOM 1019 C C . VAL A 1 125 ? -5.666 -2.860 -0.564 1.00 90.50 125 VAL A C 1
ATOM 1021 O O . VAL A 1 125 ? -6.414 -3.399 -1.373 1.00 90.50 125 VAL A O 1
ATOM 1024 N N . ARG A 1 126 ? -4.669 -2.048 -0.937 1.00 86.50 126 ARG A N 1
ATOM 1025 C CA . ARG A 1 126 ? -4.401 -1.695 -2.336 1.00 86.50 126 ARG A CA 1
ATOM 1026 C C . ARG A 1 126 ? -3.916 -2.889 -3.159 1.00 86.50 126 ARG A C 1
ATOM 1028 O O . ARG A 1 126 ? -4.424 -3.111 -4.248 1.00 86.50 126 ARG A O 1
ATOM 1035 N N . ASP A 1 127 ? -2.943 -3.642 -2.647 1.00 85.06 127 ASP A N 1
ATOM 1036 C CA . ASP A 1 127 ? -2.331 -4.771 -3.359 1.00 85.06 127 ASP A CA 1
ATOM 1037 C C . ASP A 1 127 ? -3.357 -5.911 -3.579 1.00 85.06 127 ASP A C 1
ATOM 1039 O O . ASP A 1 127 ? -3.230 -6.676 -4.528 1.00 85.06 127 ASP A O 1
ATOM 1043 N N . ARG A 1 128 ? -4.390 -6.011 -2.728 1.00 85.44 128 ARG A N 1
ATOM 1044 C CA . ARG A 1 128 ? -5.496 -6.982 -2.834 1.00 85.44 128 ARG A CA 1
ATOM 1045 C C . ARG A 1 128 ? -6.773 -6.411 -3.471 1.00 85.44 128 ARG A C 1
ATOM 1047 O O . ARG A 1 128 ? -7.779 -7.111 -3.502 1.00 85.44 128 ARG A O 1
ATOM 1054 N N . GLY A 1 129 ? -6.760 -5.155 -3.926 1.00 84.88 129 GLY A N 1
ATOM 1055 C CA . GLY A 1 129 ? -7.925 -4.511 -4.546 1.00 84.88 129 GLY A CA 1
ATOM 1056 C C . GLY A 1 129 ? -9.159 -4.416 -3.637 1.00 84.88 129 GLY A C 1
ATOM 1057 O O . GLY A 1 129 ? -10.279 -4.402 -4.128 1.00 84.88 129 GLY A O 1
ATOM 1058 N N . LEU A 1 130 ? -8.979 -4.372 -2.311 1.00 85.12 130 LEU A N 1
ATOM 1059 C CA . LEU A 1 130 ? -10.092 -4.406 -1.345 1.00 85.12 130 LEU A CA 1
ATOM 1060 C C . LEU A 1 130 ? -10.825 -3.065 -1.213 1.00 85.12 130 LEU A C 1
ATOM 1062 O O . LEU A 1 130 ? -11.891 -3.006 -0.609 1.00 85.12 130 LEU A O 1
ATOM 1066 N N . SER A 1 131 ? -10.254 -1.983 -1.743 1.00 77.94 131 SER A N 1
ATOM 1067 C CA . SER A 1 131 ? -10.938 -0.697 -1.858 1.00 77.94 131 SER A CA 1
ATOM 1068 C C . SER A 1 131 ? -11.368 -0.478 -3.298 1.00 77.94 131 SER A C 1
ATOM 1070 O O . SER A 1 131 ? -10.513 -0.416 -4.185 1.00 77.94 131 SER A O 1
ATOM 1072 N N . VAL A 1 132 ? -12.662 -0.265 -3.513 1.00 67.19 132 VAL A N 1
ATOM 1073 C CA . VAL A 1 132 ? -13.156 0.299 -4.768 1.00 67.19 132 VAL A CA 1
ATOM 1074 C C . VAL A 1 132 ? -12.727 1.763 -4.769 1.00 67.19 132 VAL A C 1
ATOM 1076 O O . VAL A 1 132 ? -13.294 2.589 -4.056 1.00 67.19 132 VAL A O 1
ATOM 1079 N N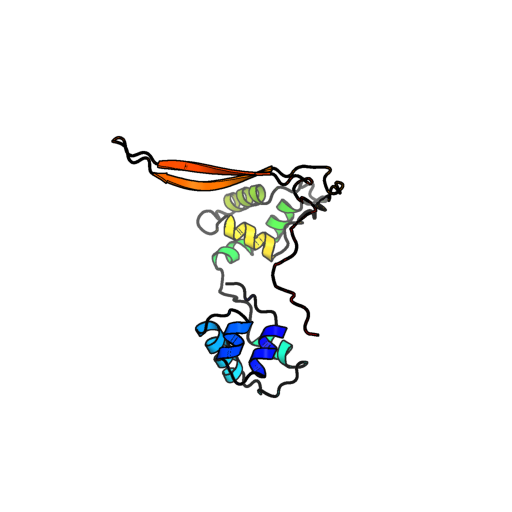 . ALA A 1 133 ? -11.652 2.087 -5.486 1.00 60.25 133 ALA A N 1
ATOM 1080 C CA . ALA A 1 133 ? -11.360 3.482 -5.762 1.00 60.25 133 ALA A CA 1
ATOM 1081 C C . ALA A 1 133 ? -12.515 3.988 -6.627 1.00 60.25 133 ALA A C 1
ATOM 1083 O O . ALA A 1 133 ? -12.699 3.501 -7.741 1.00 60.25 133 ALA A O 1
ATOM 1084 N N . ALA A 1 134 ? -13.311 4.923 -6.108 1.00 59.12 134 ALA A N 1
ATOM 1085 C CA . ALA A 1 134 ? -14.204 5.682 -6.962 1.00 59.12 134 ALA A CA 1
ATOM 1086 C C . ALA A 1 134 ? -13.307 6.365 -7.995 1.00 59.12 134 ALA A C 1
ATOM 1088 O O . ALA A 1 134 ? -12.513 7.243 -7.647 1.00 59.12 134 ALA A O 1
ATOM 1089 N N . ILE A 1 135 ? -13.367 5.901 -9.242 1.00 55.31 135 ILE A N 1
ATOM 1090 C CA . ILE A 1 135 ? -12.806 6.634 -10.366 1.00 55.31 135 ILE A CA 1
ATOM 1091 C C . ILE A 1 135 ? -13.698 7.859 -10.465 1.00 55.31 135 ILE A C 1
ATOM 1093 O O . ILE A 1 135 ? -14.758 7.819 -11.078 1.00 55.31 135 ILE A O 1
ATOM 1097 N N . MET A 1 136 ? -13.326 8.916 -9.753 1.00 54.84 136 MET A N 1
ATOM 1098 C CA . MET A 1 136 ? -13.901 10.214 -10.019 1.00 54.84 136 MET A CA 1
ATOM 1099 C C . MET A 1 136 ? -13.309 10.650 -11.352 1.00 54.84 136 MET A C 1
ATOM 1101 O O . MET A 1 136 ? -12.090 10.847 -11.411 1.00 54.84 136 MET A O 1
ATOM 1105 N N . PRO A 1 137 ? -14.109 10.747 -12.428 1.00 58.66 137 PRO A N 1
ATOM 1106 C CA . PRO A 1 137 ? -13.622 11.404 -13.622 1.00 58.66 137 PRO A CA 1
ATOM 1107 C C . PRO A 1 137 ? -13.208 12.810 -13.194 1.00 58.66 137 PRO A C 1
ATOM 1109 O O . PRO A 1 137 ? -13.994 13.545 -12.594 1.00 58.66 137 PRO A O 1
ATOM 1112 N N . VAL A 1 138 ? -11.942 13.155 -13.422 1.00 57.59 138 VAL A N 1
ATOM 1113 C CA . VAL A 1 138 ? -11.502 14.542 -13.298 1.00 57.59 138 VAL A CA 1
ATOM 1114 C C . VAL A 1 138 ? -12.308 15.299 -14.338 1.00 57.59 138 VAL A C 1
ATOM 1116 O O . VAL A 1 138 ? -12.107 15.108 -15.536 1.00 57.59 138 VAL A O 1
ATOM 1119 N N . GLN A 1 139 ? -13.275 16.089 -13.885 1.00 59.38 139 GLN A N 1
ATOM 1120 C CA . GLN A 1 139 ? -14.051 16.931 -14.774 1.00 59.38 139 GLN A CA 1
ATOM 1121 C C . GLN A 1 139 ? -13.103 18.016 -15.281 1.00 59.38 139 GLN A C 1
ATOM 1123 O O . GLN A 1 139 ? -12.694 18.903 -14.533 1.00 59.38 139 GLN A O 1
ATOM 1128 N N . ARG A 1 140 ? -12.670 17.880 -16.535 1.00 66.25 140 ARG A N 1
ATOM 1129 C CA . ARG A 1 140 ? -11.882 18.901 -17.215 1.00 66.25 140 ARG A CA 1
ATOM 1130 C C . ARG A 1 140 ? -12.844 20.037 -17.547 1.00 66.25 140 ARG A C 1
ATOM 1132 O O . ARG A 1 140 ? -13.749 19.853 -18.352 1.00 66.25 140 ARG A O 1
ATOM 1139 N N . VAL A 1 141 ? -12.687 21.167 -16.870 1.00 69.06 141 VAL A N 1
ATOM 1140 C CA . VAL A 1 141 ? -13.332 22.416 -17.278 1.00 69.06 141 VAL A CA 1
ATOM 1141 C C . VAL A 1 141 ? -12.488 22.953 -18.429 1.00 69.06 141 VAL A C 1
ATOM 1143 O O . VAL A 1 141 ? -11.299 23.215 -18.250 1.00 69.06 141 VAL A O 1
ATOM 1146 N N . GLU A 1 142 ? -13.051 22.977 -19.634 1.00 72.81 142 GLU A N 1
ATOM 1147 C CA . GLU A 1 142 ? -12.395 23.571 -20.797 1.00 72.81 142 GLU A CA 1
ATOM 1148 C C . GLU A 1 142 ? -12.651 25.078 -20.768 1.00 72.81 142 GLU A C 1
ATOM 1150 O O . GLU A 1 142 ? -13.774 25.520 -20.998 1.00 72.81 142 GLU A O 1
ATOM 1155 N N . SER A 1 143 ? -11.618 25.850 -20.436 1.00 71.50 143 SER A N 1
ATOM 1156 C CA . SER A 1 143 ? -11.632 27.311 -20.535 1.00 71.50 143 SER A CA 1
ATOM 1157 C C . SER A 1 143 ? -10.957 27.727 -21.843 1.00 71.50 143 SER A C 1
ATOM 1159 O O . SER A 1 143 ? -9.979 27.101 -22.269 1.00 71.50 143 SER A O 1
ATOM 1161 N N . GLU A 1 144 ? -11.476 28.767 -22.499 1.00 75.31 144 GLU A N 1
ATOM 1162 C CA . GLU A 1 144 ? -10.870 29.290 -23.725 1.00 75.31 144 GLU A CA 1
ATOM 1163 C C . GLU A 1 144 ? -9.433 29.778 -23.457 1.00 75.31 144 GLU A C 1
ATOM 1165 O O . GLU A 1 144 ? -9.172 30.387 -22.410 1.00 75.31 144 GLU A O 1
ATOM 1170 N N . PRO A 1 145 ? -8.477 29.537 -24.374 1.00 65.00 145 PRO A N 1
ATOM 1171 C CA . PRO A 1 145 ? -7.122 30.063 -24.247 1.00 65.00 145 PRO A CA 1
ATOM 1172 C C . PRO A 1 145 ? -7.132 31.587 -24.055 1.00 65.00 145 PRO A C 1
ATOM 1174 O O . PRO A 1 145 ? -7.640 32.317 -24.898 1.00 65.00 145 PRO A O 1
ATOM 1177 N N . GLY A 1 146 ? -6.566 32.065 -22.943 1.00 67.94 146 GLY A N 1
ATOM 1178 C CA . GLY A 1 146 ? -6.539 33.491 -22.593 1.00 67.94 146 GLY A CA 1
ATOM 1179 C C . GLY A 1 146 ? -7.751 34.002 -21.801 1.00 67.94 146 GLY A C 1
ATOM 1180 O O . GLY A 1 146 ? -7.726 35.149 -21.366 1.00 67.94 146 GLY A O 1
ATOM 1181 N N . GLY A 1 147 ? -8.773 33.171 -21.554 1.00 67.75 147 GLY A N 1
ATOM 1182 C CA . GLY A 1 147 ? -9.927 33.529 -20.716 1.00 67.75 147 GLY A CA 1
ATOM 1183 C C . GLY A 1 147 ? -9.630 33.547 -19.211 1.00 67.75 147 GLY A C 1
ATOM 1184 O O . GLY A 1 147 ? -10.350 34.177 -18.441 1.00 67.75 147 GLY A O 1
ATOM 1185 N N . GLU A 1 148 ? -8.548 32.891 -18.785 1.00 71.00 148 GLU A N 1
ATOM 1186 C CA . GLU A 1 148 ? -8.116 32.828 -17.389 1.00 71.00 148 GLU A CA 1
ATOM 1187 C C . GLU A 1 148 ? -6.615 33.123 -17.271 1.00 71.00 148 GLU A C 1
ATOM 1189 O O . GLU A 1 148 ? -5.801 32.623 -18.049 1.00 71.00 148 GLU A O 1
ATOM 1194 N N . VAL A 1 149 ? -6.243 33.926 -16.271 1.00 70.06 149 VAL A N 1
ATOM 1195 C CA . VAL A 1 149 ? -4.843 34.226 -15.941 1.00 70.06 149 VAL A CA 1
ATOM 1196 C C . VAL A 1 149 ? -4.374 33.258 -14.860 1.00 70.06 149 VAL A C 1
ATOM 1198 O O . VAL A 1 149 ? -4.898 33.257 -13.745 1.00 70.06 149 VAL A O 1
ATOM 1201 N N . GLN A 1 150 ? -3.350 32.461 -15.163 1.00 73.56 150 GLN A N 1
ATOM 1202 C CA . GLN A 1 150 ? -2.708 31.607 -14.167 1.00 73.56 150 GLN A CA 1
ATOM 1203 C C . GLN A 1 150 ? -1.708 32.432 -13.348 1.00 73.56 150 GLN A C 1
ATOM 1205 O O . GLN A 1 150 ? -0.730 32.958 -13.887 1.00 73.56 150 GLN A O 1
ATOM 1210 N N . ILE A 1 151 ? -1.966 32.545 -12.043 1.00 75.81 151 ILE A N 1
ATOM 1211 C CA . ILE A 1 151 ? -1.079 33.197 -11.076 1.00 75.81 151 ILE A CA 1
ATOM 1212 C C . ILE A 1 151 ? -0.447 32.107 -10.219 1.00 75.81 151 ILE A C 1
ATOM 1214 O O . ILE A 1 151 ? -1.085 31.566 -9.316 1.00 75.81 151 ILE A O 1
ATOM 1218 N N . ASP A 1 152 ? 0.821 31.817 -10.478 1.00 75.94 152 ASP A N 1
ATOM 1219 C CA . ASP A 1 152 ? 1.613 30.922 -9.644 1.00 75.94 152 ASP A CA 1
ATOM 1220 C C . ASP A 1 152 ? 2.532 31.731 -8.732 1.00 75.94 152 ASP A C 1
ATOM 1222 O O . ASP A 1 152 ? 3.071 32.771 -9.113 1.00 75.94 152 ASP A O 1
ATOM 1226 N N . TYR A 1 153 ? 2.758 31.247 -7.512 1.00 79.00 153 TYR A N 1
ATOM 1227 C CA . TYR A 1 153 ? 3.768 31.817 -6.626 1.00 79.00 153 TYR A CA 1
ATOM 1228 C C . TYR A 1 153 ? 4.640 30.726 -6.017 1.00 79.00 153 TYR A C 1
ATOM 1230 O O . TYR A 1 153 ? 4.176 29.662 -5.605 1.00 79.00 153 TYR A O 1
ATOM 1238 N N . GLY A 1 154 ? 5.940 30.999 -5.953 1.00 79.12 154 GLY A N 1
ATOM 1239 C CA . GLY A 1 154 ? 6.939 30.038 -5.506 1.00 79.12 154 GLY A CA 1
ATOM 1240 C C . GLY A 1 154 ? 8.001 30.692 -4.639 1.00 79.12 154 GLY A C 1
ATOM 1241 O O . GLY A 1 154 ? 8.402 31.834 -4.863 1.00 79.12 154 GLY A O 1
ATOM 1242 N N . LYS A 1 155 ? 8.480 29.958 -3.630 1.00 83.75 155 LYS A N 1
ATOM 1243 C CA . LYS A 1 155 ? 9.630 30.388 -2.82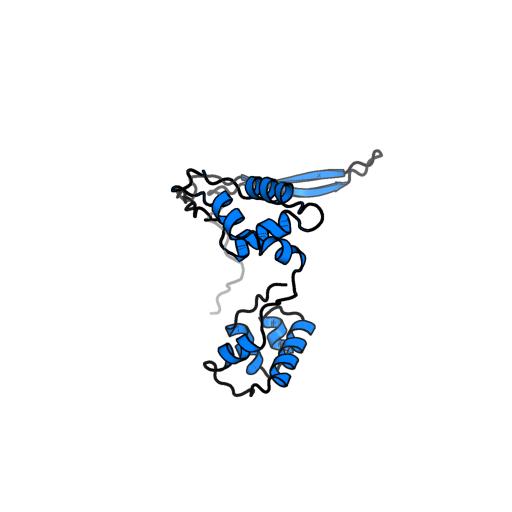9 1.00 83.75 155 LYS A CA 1
ATOM 1244 C C . LYS A 1 155 ? 10.895 30.256 -3.678 1.00 83.75 155 LYS A C 1
ATOM 1246 O O . LYS A 1 155 ? 11.321 29.141 -3.960 1.00 83.75 155 LYS A O 1
ATOM 1251 N N . MET A 1 156 ? 11.513 31.383 -4.014 1.00 78.00 156 MET A N 1
ATOM 1252 C CA . MET A 1 156 ? 12.715 31.431 -4.857 1.00 78.00 156 MET A CA 1
ATOM 1253 C C . MET A 1 156 ? 14.017 31.344 -4.062 1.00 78.00 156 MET A C 1
ATOM 1255 O O . MET A 1 156 ? 15.070 31.062 -4.621 1.00 78.00 156 MET A O 1
ATOM 1259 N N . GLY A 1 157 ? 13.966 31.547 -2.745 1.00 78.75 157 GLY A N 1
ATOM 1260 C CA . GLY A 1 157 ? 15.142 31.387 -1.899 1.00 78.75 157 GLY A CA 1
ATOM 1261 C C . GLY A 1 157 ? 15.033 32.119 -0.573 1.00 78.75 157 GLY A C 1
ATOM 1262 O O . GLY A 1 157 ? 13.945 32.478 -0.111 1.00 78.75 157 GLY A O 1
ATOM 1263 N N . THR A 1 158 ? 16.180 32.320 0.061 1.00 78.25 158 THR A N 1
ATOM 1264 C CA . THR A 1 158 ? 16.319 33.145 1.261 1.00 78.25 158 THR A CA 1
ATOM 1265 C C . THR A 1 158 ? 17.380 34.201 1.019 1.00 78.25 158 THR A C 1
ATOM 1267 O O . THR A 1 158 ? 18.495 33.853 0.643 1.00 78.25 158 THR A O 1
ATOM 1270 N N . TRP A 1 159 ? 17.052 35.468 1.253 1.00 71.44 159 TRP A N 1
ATOM 1271 C CA . TRP A 1 159 ? 18.032 36.548 1.207 1.00 71.44 159 TRP A CA 1
ATOM 1272 C C . TRP A 1 159 ? 18.604 36.779 2.608 1.00 71.44 159 TRP A C 1
ATOM 1274 O O . TRP A 1 159 ? 17.860 36.889 3.589 1.00 71.44 159 TRP A O 1
ATOM 1284 N N . LEU A 1 160 ? 19.930 36.855 2.710 1.00 64.31 160 LEU A N 1
ATOM 1285 C CA . LEU A 1 160 ? 20.643 37.143 3.954 1.00 64.31 160 LEU A CA 1
ATOM 1286 C C . LEU A 1 160 ? 20.715 38.656 4.175 1.00 64.31 160 LEU A C 1
ATOM 1288 O O . LEU A 1 160 ? 21.306 39.383 3.379 1.00 64.31 160 LEU A O 1
ATOM 1292 N N . ARG A 1 161 ? 20.122 39.152 5.267 1.00 60.09 161 ARG A N 1
ATOM 1293 C CA . ARG A 1 161 ? 20.283 40.553 5.672 1.00 60.09 161 ARG A CA 1
ATOM 1294 C C . ARG A 1 161 ? 21.627 40.702 6.387 1.00 60.09 161 ARG A C 1
ATOM 1296 O O . ARG A 1 161 ? 21.739 40.363 7.563 1.00 60.09 161 ARG A O 1
ATOM 1303 N N . ILE A 1 162 ? 22.648 41.205 5.692 1.00 56.94 162 ILE A N 1
ATOM 1304 C CA . ILE A 1 162 ? 23.933 41.557 6.315 1.00 56.94 162 ILE A CA 1
ATOM 1305 C C . ILE A 1 162 ? 23.805 42.963 6.916 1.00 56.94 162 ILE A C 1
ATOM 1307 O O . ILE A 1 162 ? 24.201 43.949 6.312 1.00 56.94 162 ILE A O 1
ATOM 1311 N N . ALA A 1 163 ? 23.179 43.059 8.091 1.00 54.53 163 ALA A N 1
ATOM 1312 C CA . ALA A 1 163 ? 23.297 44.215 8.983 1.00 54.53 163 ALA A CA 1
ATOM 1313 C C . ALA A 1 163 ? 22.876 43.812 10.405 1.00 54.53 163 ALA A C 1
ATOM 1315 O O . ALA A 1 163 ? 21.691 43.571 10.629 1.00 54.53 163 ALA A O 1
ATOM 1316 N N . CYS A 1 164 ? 23.863 43.728 11.309 1.00 51.25 164 CYS A N 1
ATOM 1317 C CA . CYS A 1 164 ? 23.901 43.636 12.790 1.00 51.25 164 CYS A CA 1
ATOM 1318 C C . CYS A 1 164 ? 22.847 42.832 13.595 1.00 51.25 164 CYS A C 1
ATOM 1320 O O . CYS A 1 164 ? 23.048 42.599 14.783 1.00 51.25 164 CYS A O 1
ATOM 1322 N N . ARG A 1 165 ? 21.752 42.357 13.006 1.00 54.78 165 ARG A N 1
ATOM 1323 C CA . ARG A 1 165 ? 20.770 41.439 13.593 1.00 54.78 165 ARG A CA 1
ATOM 1324 C C . ARG A 1 165 ? 20.483 40.372 12.548 1.00 54.78 165 ARG A C 1
ATOM 1326 O O . ARG A 1 165 ? 19.649 40.575 11.669 1.00 54.78 165 ARG A O 1
ATOM 1333 N N . GLY A 1 166 ? 21.249 39.283 12.602 1.00 54.84 166 GLY A N 1
ATOM 1334 C CA . GLY A 1 166 ? 21.203 38.186 11.639 1.00 54.84 166 GLY A CA 1
ATOM 1335 C C . GLY A 1 166 ? 19.788 37.644 11.456 1.00 54.84 166 GLY A C 1
ATOM 1336 O O . GLY A 1 166 ? 19.279 36.907 12.293 1.00 54.84 166 GLY A O 1
ATOM 1337 N N . GLY A 1 167 ? 19.156 38.022 10.349 1.00 61.72 167 GLY A N 1
ATOM 1338 C CA . GLY A 1 167 ? 17.851 37.531 9.937 1.00 61.72 167 GLY A CA 1
ATOM 1339 C C . GLY A 1 167 ? 17.897 37.124 8.471 1.00 61.72 167 GLY A C 1
ATOM 1340 O O . GLY A 1 167 ? 18.465 37.834 7.639 1.00 61.72 167 GLY A O 1
ATOM 1341 N N . SER A 1 168 ? 17.307 35.974 8.150 1.00 63.81 168 SER A N 1
ATOM 1342 C CA . SER A 1 168 ? 17.093 35.539 6.769 1.00 63.81 168 SER A CA 1
ATOM 1343 C C . SER A 1 168 ? 15.657 35.865 6.353 1.00 63.81 168 SER A C 1
ATOM 1345 O O . SER A 1 168 ? 14.695 35.452 6.999 1.00 63.81 168 SER A O 1
ATOM 1347 N N . GLY A 1 169 ? 15.506 36.642 5.281 1.00 69.31 169 GLY A N 1
ATOM 1348 C CA . GLY A 1 169 ? 14.213 36.881 4.641 1.00 69.31 169 GLY A CA 1
ATOM 1349 C C . GLY A 1 169 ? 13.910 35.768 3.642 1.00 69.31 169 GLY A C 1
ATOM 1350 O O . GLY A 1 169 ? 14.830 35.213 3.044 1.00 69.31 169 GLY A O 1
ATOM 1351 N N . ARG A 1 170 ? 12.637 35.417 3.438 1.00 78.19 170 ARG A N 1
ATOM 1352 C CA . ARG A 1 170 ? 12.228 34.498 2.361 1.00 78.19 170 ARG A CA 1
ATOM 1353 C C . ARG A 1 170 ? 11.835 35.317 1.140 1.00 78.19 170 ARG A C 1
ATOM 1355 O O . ARG A 1 170 ? 11.021 36.225 1.264 1.00 78.19 170 ARG A O 1
ATOM 1362 N N . LEU A 1 171 ? 12.403 34.975 -0.011 1.00 70.38 171 LEU A N 1
ATOM 1363 C CA . LEU A 1 171 ? 12.040 35.567 -1.290 1.00 70.38 171 LEU A CA 1
ATOM 1364 C C . LEU A 1 171 ? 10.978 34.691 -1.954 1.00 70.38 171 LEU A C 1
ATOM 1366 O O . LEU A 1 171 ? 11.155 33.474 -2.067 1.00 70.38 171 LEU A O 1
ATOM 1370 N N . TYR A 1 172 ? 9.899 35.318 -2.403 1.00 75.00 172 TYR A N 1
ATOM 1371 C CA . TYR A 1 172 ? 8.871 34.689 -3.220 1.00 75.00 172 TYR A CA 1
ATOM 1372 C C . TYR A 1 172 ? 8.815 35.420 -4.555 1.00 75.00 172 TYR A C 1
ATOM 1374 O O . TYR A 1 172 ? 8.940 36.642 -4.584 1.00 75.00 172 TYR A O 1
ATOM 1382 N N . ALA A 1 173 ? 8.643 34.674 -5.638 1.00 73.62 173 ALA A N 1
ATOM 1383 C CA . ALA A 1 173 ? 8.279 35.244 -6.925 1.00 73.62 173 ALA A CA 1
ATOM 1384 C C . ALA A 1 173 ? 6.830 34.889 -7.226 1.00 73.62 173 ALA A C 1
ATOM 1386 O O . ALA A 1 173 ? 6.369 33.797 -6.881 1.00 73.62 173 ALA A O 1
ATOM 1387 N N . ILE A 1 174 ? 6.151 35.827 -7.871 1.00 74.50 174 ILE A N 1
ATOM 1388 C CA . ILE A 1 174 ? 4.827 35.646 -8.448 1.00 74.50 174 ILE A CA 1
ATOM 1389 C C . ILE A 1 174 ? 5.037 35.641 -9.958 1.00 74.50 174 ILE A C 1
ATOM 1391 O O . ILE A 1 174 ? 5.699 36.531 -10.490 1.00 74.50 174 ILE A O 1
ATOM 1395 N N . ILE A 1 175 ? 4.525 34.617 -10.626 1.00 72.81 175 ILE A N 1
ATOM 1396 C CA . ILE A 1 175 ? 4.566 34.466 -12.073 1.00 72.81 175 ILE A CA 1
ATOM 1397 C C . ILE A 1 175 ? 3.122 34.542 -12.548 1.00 72.81 175 ILE A C 1
ATOM 1399 O O . ILE A 1 175 ? 2.296 33.709 -12.184 1.00 72.81 175 ILE A O 1
ATOM 1403 N N . SER A 1 176 ? 2.830 35.556 -13.351 1.00 65.56 176 SER A N 1
ATOM 1404 C CA . SER A 1 176 ? 1.567 35.687 -14.065 1.00 65.56 176 SER A CA 1
ATOM 1405 C C . SER A 1 176 ? 1.839 35.541 -15.554 1.00 65.56 176 SER A C 1
ATOM 1407 O O . SER A 1 176 ? 2.666 36.274 -16.100 1.00 65.56 176 SER A O 1
ATOM 1409 N N . LEU A 1 177 ? 1.148 34.613 -16.208 1.00 60.94 177 LEU A N 1
ATOM 1410 C CA . LEU A 1 177 ? 1.167 34.496 -17.662 1.00 60.94 177 LEU A CA 1
ATOM 1411 C C . LEU A 1 177 ? -0.057 35.230 -18.209 1.00 60.94 177 LEU A C 1
ATOM 1413 O O . LEU A 1 177 ? -1.179 34.744 -18.075 1.00 60.94 177 LEU A O 1
ATOM 1417 N N . THR A 1 178 ? 0.159 36.416 -18.779 1.00 56.88 178 THR A N 1
ATOM 1418 C CA . THR A 1 178 ? -0.869 37.145 -19.529 1.00 56.88 178 THR A CA 1
ATOM 1419 C C . THR A 1 178 ? -0.708 36.879 -21.031 1.00 56.88 178 THR A C 1
ATOM 1421 O O . THR A 1 178 ? 0.422 36.719 -21.505 1.00 56.88 178 THR A O 1
ATOM 1424 N N . PRO A 1 179 ? -1.813 36.807 -21.793 1.00 56.59 179 PRO A N 1
ATOM 1425 C CA . PRO A 1 179 ? -1.772 36.518 -23.229 1.00 56.59 179 PRO A CA 1
ATOM 1426 C C . PRO A 1 179 ? -1.089 37.612 -24.082 1.00 56.59 179 PRO A C 1
ATOM 1428 O O . PRO A 1 179 ? -0.739 37.363 -25.232 1.00 56.59 179 PRO A O 1
ATOM 1431 N N . ASP A 1 180 ? -0.828 38.792 -23.521 1.00 57.72 180 ASP A N 1
ATOM 1432 C CA . ASP A 1 180 ? -0.460 40.009 -24.259 1.00 57.72 180 ASP A CA 1
ATOM 1433 C C . ASP A 1 180 ? 1.065 40.212 -24.439 1.00 57.72 180 ASP A C 1
ATOM 1435 O O . ASP A 1 180 ? 1.508 41.228 -24.970 1.00 57.72 180 ASP A O 1
ATOM 1439 N N . MET A 1 181 ? 1.901 39.261 -24.007 1.00 46.66 181 MET A N 1
ATOM 1440 C CA . MET A 1 181 ? 3.369 39.414 -23.945 1.00 46.66 181 MET A CA 1
ATOM 1441 C C . MET A 1 181 ? 4.143 38.839 -25.149 1.00 46.66 181 MET A C 1
ATOM 1443 O O . MET A 1 181 ? 5.319 38.496 -25.026 1.00 46.66 181 MET A O 1
ATOM 1447 N N . PHE A 1 182 ? 3.534 38.787 -26.336 1.00 48.59 182 PHE A N 1
ATOM 1448 C CA . PHE A 1 182 ? 4.288 38.690 -27.594 1.00 48.59 182 PHE A CA 1
ATOM 1449 C C . PHE A 1 182 ? 4.221 40.028 -28.339 1.00 48.59 182 PHE A C 1
ATOM 1451 O O . PHE A 1 182 ? 3.287 40.244 -29.112 1.00 48.59 182 PHE A O 1
ATOM 1458 N N . PRO A 1 183 ? 5.197 40.942 -28.176 1.00 45.53 183 PRO A N 1
ATOM 1459 C CA . PRO A 1 183 ? 5.352 42.011 -29.144 1.00 45.53 183 PRO A CA 1
ATOM 1460 C C . PRO A 1 183 ? 5.780 41.389 -30.479 1.00 45.53 183 PRO A C 1
ATOM 1462 O O . PRO A 1 183 ? 6.887 40.871 -30.641 1.00 45.53 183 PRO A O 1
ATOM 1465 N N . VAL A 1 184 ? 4.865 41.438 -31.443 1.00 55.03 184 VAL A N 1
ATOM 1466 C CA . VAL A 1 184 ? 5.111 41.187 -32.865 1.00 55.03 184 VAL A CA 1
ATOM 1467 C C . VAL A 1 184 ? 6.005 42.319 -33.381 1.00 55.03 184 VAL A C 1
ATOM 1469 O O . VAL A 1 184 ? 5.506 43.338 -33.837 1.00 55.03 184 VAL A O 1
ATOM 1472 N N . ASN A 1 185 ? 7.319 42.212 -33.174 1.00 54.16 185 ASN A N 1
ATOM 1473 C CA . ASN A 1 185 ? 8.390 42.861 -33.947 1.00 54.16 185 ASN A CA 1
ATOM 1474 C C . ASN A 1 185 ? 9.733 42.629 -33.245 1.00 54.16 185 ASN A C 1
ATOM 1476 O O . ASN A 1 185 ? 10.219 43.463 -32.481 1.00 54.16 185 ASN A O 1
ATOM 1480 N N . LEU A 1 186 ? 10.353 41.484 -33.523 1.00 49.75 186 LEU A N 1
ATOM 1481 C CA . LEU A 1 186 ? 11.800 41.365 -33.375 1.00 49.75 186 LEU A CA 1
ATOM 1482 C C . LEU A 1 186 ? 12.441 41.982 -34.630 1.00 49.75 186 LEU A C 1
ATOM 1484 O O . LEU A 1 186 ? 12.006 41.646 -35.735 1.00 49.75 186 LEU A O 1
ATOM 1488 N N . PRO A 1 187 ? 13.442 42.873 -34.505 1.00 49.31 187 PRO A N 1
ATOM 1489 C CA . PRO A 1 187 ? 14.180 43.353 -35.667 1.00 49.31 187 PRO A CA 1
ATOM 1490 C C . PRO A 1 187 ? 14.869 42.173 -36.375 1.00 49.31 187 PRO A C 1
ATOM 1492 O O . PRO A 1 187 ? 15.241 41.196 -35.713 1.00 49.31 187 PRO A O 1
ATOM 1495 N N . PRO A 1 188 ? 15.046 42.234 -37.707 1.00 52.69 188 PRO A N 1
ATOM 1496 C CA . PRO A 1 188 ? 15.721 41.174 -38.440 1.00 52.69 188 PRO A CA 1
ATOM 1497 C C . PRO A 1 188 ? 17.147 40.978 -37.918 1.00 52.69 188 PRO A C 1
ATOM 1499 O O . PRO A 1 188 ? 17.869 41.930 -37.614 1.00 52.69 188 PRO A O 1
ATOM 1502 N N . TRP A 1 189 ? 17.530 39.708 -37.807 1.00 45.25 189 TRP A N 1
ATOM 1503 C CA . TRP A 1 189 ? 18.853 39.265 -37.382 1.00 45.25 189 TRP A CA 1
ATOM 1504 C C . TRP A 1 189 ? 19.937 39.834 -38.320 1.00 45.25 189 TRP A C 1
ATOM 1506 O O . TRP A 1 189 ? 19.851 39.614 -39.532 1.00 45.25 189 TRP A O 1
ATOM 1516 N N . PRO A 1 190 ? 20.976 40.523 -37.813 1.00 45.50 190 PRO A N 1
ATOM 1517 C CA . PRO A 1 190 ? 22.076 40.987 -38.645 1.00 45.50 190 PRO A CA 1
ATOM 1518 C C . PRO A 1 190 ? 22.970 39.786 -38.969 1.00 45.50 190 PRO A C 1
ATOM 1520 O O . PRO A 1 190 ? 23.755 39.342 -38.134 1.00 45.50 190 PRO A O 1
ATOM 1523 N N . GLY A 1 191 ? 22.817 39.210 -40.162 1.00 51.56 191 GLY A N 1
ATOM 1524 C CA . GLY A 1 191 ? 23.657 38.078 -40.566 1.00 51.56 191 GLY A CA 1
ATOM 1525 C C . GLY A 1 191 ? 23.264 37.306 -41.822 1.00 51.56 191 GLY A C 1
ATOM 1526 O O . GLY A 1 191 ? 23.993 36.392 -42.191 1.00 51.56 191 GLY A O 1
ATOM 1527 N N . SER A 1 192 ? 22.171 37.642 -42.508 1.00 52.56 192 SER A N 1
ATOM 1528 C CA . SER A 1 192 ? 21.897 37.116 -43.854 1.00 52.56 192 SER A CA 1
ATOM 1529 C C . SER A 1 192 ? 22.404 38.109 -44.899 1.00 52.56 192 SER A C 1
ATOM 1531 O O . SER A 1 192 ? 21.651 38.895 -45.459 1.00 52.56 192 SER A O 1
ATOM 1533 N N . GLY A 1 193 ? 23.723 38.118 -45.097 1.00 41.00 193 GLY A N 1
ATOM 1534 C CA . GLY A 1 193 ? 24.318 38.705 -46.291 1.00 41.00 193 GLY A CA 1
ATOM 1535 C C . GLY A 1 193 ? 24.092 37.760 -47.466 1.00 41.00 193 GLY A C 1
ATOM 1536 O O . GLY A 1 193 ? 24.499 36.599 -47.403 1.00 41.00 193 GLY A O 1
ATOM 1537 N N . ASP A 1 194 ? 23.424 38.265 -48.498 1.00 45.72 194 ASP A N 1
ATOM 1538 C CA . ASP A 1 194 ? 23.267 37.612 -49.792 1.00 45.72 194 ASP A CA 1
ATOM 1539 C C . ASP A 1 194 ? 24.635 37.250 -50.384 1.00 45.72 194 ASP A C 1
ATOM 1541 O O . ASP A 1 194 ? 25.520 38.097 -50.526 1.00 45.72 194 ASP A O 1
ATOM 1545 N N . VAL A 1 195 ? 24.795 35.980 -50.757 1.00 47.19 195 VAL A N 1
ATOM 1546 C CA . VAL A 1 195 ? 25.849 35.547 -51.675 1.00 47.19 195 VAL A CA 1
ATOM 1547 C C . VAL A 1 195 ? 25.262 35.675 -53.076 1.00 47.19 195 VAL A C 1
ATOM 1549 O O . VAL A 1 195 ? 24.430 34.861 -53.475 1.00 47.19 195 VAL A O 1
ATOM 1552 N N . SER A 1 196 ? 25.649 36.744 -53.775 1.00 52.00 196 SER A N 1
ATOM 1553 C CA . SER A 1 196 ? 25.540 36.849 -55.237 1.00 52.00 196 SER A CA 1
ATOM 1554 C C . SER A 1 196 ? 26.734 36.177 -55.905 1.00 52.00 196 SER A C 1
ATOM 1556 O O . SER A 1 196 ? 27.843 36.271 -55.331 1.00 52.00 196 SER A O 1
#